Protein AF-0000000072582941 (afdb_homodimer)

Structure (mmCIF, N/CA/C/O backbone):
data_AF-0000000072582941-model_v1
#
loop_
_entity.id
_entity.type
_entity.pdbx_description
1 polymer 'Activator of Hsp90 ATPase homologue 1/2-like C-terminal domain-containing protein'
#
loop_
_atom_site.group_PDB
_atom_site.id
_atom_site.type_symbol
_atom_site.label_atom_id
_atom_site.label_alt_id
_atom_site.label_comp_id
_atom_site.label_asym_id
_atom_site.label_entity_id
_atom_site.label_seq_id
_atom_site.pdbx_PDB_ins_code
_atom_site.Cartn_x
_atom_site.Cartn_y
_atom_site.Cartn_z
_atom_site.occupancy
_atom_site.B_iso_or_equiv
_atom_site.auth_seq_id
_atom_site.auth_comp_id
_atom_site.auth_asym_id
_atom_site.auth_atom_id
_atom_site.pdbx_PDB_model_num
ATOM 1 N N . MET A 1 1 ? 21.047 6.285 -4.871 1 92.56 1 MET A N 1
ATOM 2 C CA . MET A 1 1 ? 19.641 6.141 -5.277 1 92.56 1 MET A CA 1
ATOM 3 C C . MET A 1 1 ? 18.766 7.184 -4.594 1 92.56 1 MET A C 1
ATOM 5 O O . MET A 1 1 ? 19.047 7.594 -3.465 1 92.56 1 MET A O 1
ATOM 9 N N . ASN A 1 2 ? 17.828 7.691 -5.297 1 95.88 2 ASN A N 1
ATOM 10 C CA . ASN A 1 2 ? 16.859 8.656 -4.766 1 95.88 2 ASN A CA 1
ATOM 11 C C . ASN A 1 2 ? 15.648 7.973 -4.16 1 95.88 2 ASN A C 1
ATOM 13 O O . ASN A 1 2 ? 14.82 7.418 -4.883 1 95.88 2 ASN A O 1
ATOM 17 N N . LEU A 1 3 ? 15.594 7.98 -2.809 1 97.75 3 LEU A N 1
ATOM 18 C CA . LEU A 1 3 ? 14.461 7.375 -2.127 1 97.75 3 LEU A CA 1
ATOM 19 C C . LEU A 1 3 ? 13.234 8.281 -2.211 1 97.75 3 LEU A C 1
ATOM 21 O O . LEU A 1 3 ? 13.047 9.156 -1.365 1 97.75 3 LEU A O 1
ATOM 25 N N . LYS A 1 4 ? 12.492 8.086 -3.197 1 97.94 4 LYS A N 1
ATOM 26 C CA . LYS A 1 4 ? 11.273 8.82 -3.52 1 97.94 4 LYS A CA 1
ATOM 27 C C . LYS A 1 4 ? 10.25 7.91 -4.188 1 97.94 4 LYS A C 1
ATOM 29 O O . LYS A 1 4 ? 10.586 7.133 -5.082 1 97.94 4 LYS A O 1
ATOM 34 N N . PHE A 1 5 ? 9.039 7.957 -3.758 1 97.81 5 PHE A N 1
ATOM 35 C CA . PHE A 1 5 ? 8 7.133 -4.371 1 97.81 5 PHE A CA 1
ATOM 36 C C . PHE A 1 5 ? 6.723 7.934 -4.574 1 97.81 5 PHE A C 1
ATOM 38 O O . PHE A 1 5 ? 6.535 8.984 -3.955 1 97.81 5 PHE A O 1
ATOM 45 N N . THR A 1 6 ? 5.867 7.473 -5.449 1 97.88 6 THR A N 1
ATOM 46 C CA . THR A 1 6 ? 4.527 8.008 -5.676 1 97.88 6 THR A CA 1
ATOM 47 C C . THR A 1 6 ? 3.486 6.895 -5.629 1 97.88 6 THR A C 1
ATOM 49 O O . THR A 1 6 ? 3.684 5.824 -6.215 1 97.88 6 THR A O 1
ATOM 52 N N . VAL A 1 7 ? 2.447 7.102 -4.895 1 97.81 7 VAL A N 1
ATOM 53 C CA . VAL A 1 7 ? 1.257 6.258 -4.879 1 97.81 7 VAL A CA 1
ATOM 54 C C . VAL A 1 7 ? 0.121 6.953 -5.625 1 97.81 7 VAL A C 1
ATOM 56 O O . VAL A 1 7 ? -0.081 8.164 -5.473 1 97.81 7 VAL A O 1
ATOM 59 N N . GLN A 1 8 ? -0.605 6.191 -6.438 1 97.19 8 GLN A N 1
ATOM 60 C CA . GLN A 1 8 ? -1.737 6.754 -7.164 1 97.19 8 GLN A CA 1
ATOM 61 C C . GLN A 1 8 ? -3 5.9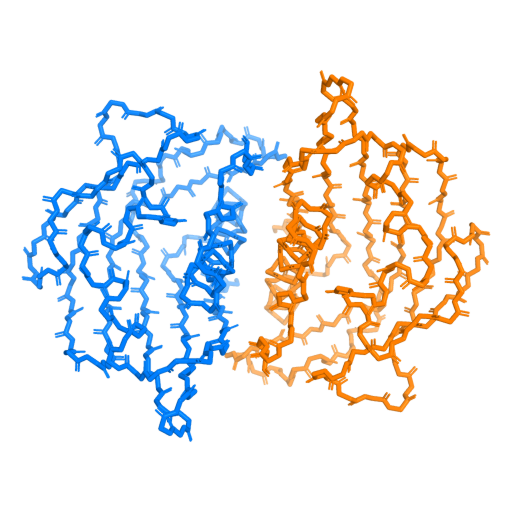26 -6.945 1 97.19 8 GLN A C 1
ATOM 63 O O . GLN A 1 8 ? -2.941 4.695 -6.906 1 97.19 8 GLN A O 1
ATOM 68 N N . THR A 1 9 ? -4.098 6.578 -6.848 1 97.81 9 THR A N 1
ATOM 69 C CA . THR A 1 9 ? -5.383 5.922 -6.648 1 97.81 9 THR A CA 1
ATOM 70 C C . THR A 1 9 ? -6.504 6.707 -7.324 1 97.81 9 THR A C 1
ATOM 72 O O . THR A 1 9 ? -6.559 7.934 -7.219 1 97.81 9 THR A O 1
ATOM 75 N N . LYS A 1 10 ? -7.371 6.051 -8.031 1 98.12 10 LYS A N 1
ATOM 76 C CA . LYS A 1 10 ? -8.609 6.645 -8.523 1 98.12 10 LYS A CA 1
ATOM 77 C C . LYS A 1 10 ? -9.758 6.414 -7.555 1 98.12 10 LYS A C 1
ATOM 79 O O . LYS A 1 10 ? -9.977 5.289 -7.098 1 98.12 10 LYS A O 1
ATOM 84 N N . ILE A 1 11 ? -10.43 7.398 -7.262 1 98.62 11 ILE A N 1
ATOM 85 C CA . ILE A 1 11 ? -11.594 7.367 -6.379 1 98.62 11 ILE A CA 1
ATOM 86 C C . ILE A 1 11 ? -12.836 7.809 -7.148 1 98.62 11 ILE A C 1
ATOM 88 O O . ILE A 1 11 ? -12.844 8.875 -7.773 1 98.62 11 ILE A O 1
ATOM 92 N N . GLN A 1 12 ? -13.922 7.016 -7.098 1 98.31 12 GLN A N 1
ATOM 93 C CA . GLN A 1 12 ? -15.148 7.273 -7.844 1 98.31 12 GLN A CA 1
ATOM 94 C C . GLN A 1 12 ? -16.047 8.266 -7.102 1 98.31 12 GLN A C 1
ATOM 96 O O . GLN A 1 12 ? -17.203 7.961 -6.809 1 98.31 12 GLN A O 1
ATOM 101 N N . LYS A 1 13 ? -15.539 9.445 -6.824 1 98.69 13 LYS A N 1
ATOM 102 C CA . LYS A 1 13 ? -16.188 10.617 -6.246 1 98.69 13 LYS A CA 1
ATOM 103 C C . LYS A 1 13 ? -15.633 11.906 -6.848 1 98.69 13 LYS A C 1
ATOM 105 O O . LYS A 1 13 ? -14.555 11.898 -7.441 1 98.69 13 LYS A O 1
ATOM 110 N N . SER A 1 14 ? -16.328 12.945 -6.723 1 98.69 14 SER A N 1
ATOM 111 C CA . SER A 1 14 ? -15.922 14.234 -7.266 1 98.69 14 SER A CA 1
ATOM 112 C C . SER A 1 14 ? -14.672 14.758 -6.559 1 98.69 14 SER A C 1
ATOM 114 O O . SER A 1 14 ? -14.383 14.359 -5.43 1 98.69 14 SER A O 1
ATOM 116 N N . LEU A 1 15 ? -13.969 15.602 -7.211 1 98.62 15 LEU A N 1
ATOM 117 C CA . LEU A 1 15 ? -12.727 16.188 -6.711 1 98.62 15 LEU A CA 1
ATOM 118 C C . LEU A 1 15 ? -12.945 16.828 -5.344 1 98.62 15 LEU A C 1
ATOM 120 O O . LEU A 1 15 ? -12.164 16.609 -4.414 1 98.62 15 LEU A O 1
ATOM 124 N N . GLU A 1 16 ? -14.023 17.609 -5.203 1 98.5 16 GLU A N 1
ATOM 125 C CA . GLU A 1 16 ? -14.297 18.328 -3.969 1 98.5 16 GLU A CA 1
ATOM 126 C C . GLU A 1 16 ? -14.5 17.375 -2.799 1 98.5 16 GLU A C 1
ATOM 128 O O . GLU A 1 16 ? -13.984 17.594 -1.705 1 98.5 16 GLU A O 1
ATOM 133 N N . VAL A 1 17 ? -15.242 16.297 -3.057 1 98.75 17 VAL A N 1
ATOM 134 C CA . VAL A 1 17 ? -15.539 15.312 -2.023 1 98.75 17 VAL A CA 1
ATOM 135 C C . VAL A 1 17 ? -14.25 14.633 -1.573 1 98.75 17 VAL A C 1
ATOM 137 O O . VAL A 1 17 ? -13.992 14.492 -0.374 1 98.75 17 VAL A O 1
ATOM 140 N N . VAL A 1 18 ? -13.406 14.234 -2.533 1 98.88 18 VAL A N 1
ATOM 141 C CA . VAL A 1 18 ? -12.164 13.531 -2.238 1 98.88 18 VAL A CA 1
ATOM 142 C C . VAL A 1 18 ? -11.211 14.453 -1.481 1 98.88 18 VAL A C 1
ATOM 144 O O . VAL A 1 18 ? -10.625 14.062 -0.469 1 98.88 18 VAL A O 1
ATOM 147 N N . PHE A 1 19 ? -11.102 15.703 -1.924 1 98.75 19 PHE A N 1
ATOM 148 C CA . PHE A 1 19 ? -10.219 16.672 -1.277 1 98.75 19 PHE A CA 1
ATOM 149 C C . PHE A 1 19 ? -10.656 16.906 0.163 1 98.75 19 PHE A C 1
ATOM 151 O O . PHE A 1 19 ? -9.828 16.906 1.076 1 98.75 19 PHE A O 1
ATOM 158 N N . GLN A 1 20 ? -11.922 17.094 0.34 1 98.19 20 GLN A N 1
ATOM 159 C CA . GLN A 1 20 ? -12.453 17.391 1.666 1 98.19 20 GLN A CA 1
ATOM 160 C C . GLN A 1 20 ? -12.211 16.234 2.627 1 98.19 20 GLN A C 1
ATOM 162 O O . GLN A 1 20 ? -11.977 16.438 3.818 1 98.19 20 GLN A O 1
ATOM 167 N N . ALA A 1 21 ? -12.242 15.039 2.127 1 98.5 21 ALA A N 1
ATOM 168 C CA . ALA A 1 21 ? -12.047 13.859 2.961 1 98.5 21 ALA A CA 1
ATOM 169 C C . ALA A 1 21 ? -10.633 13.805 3.518 1 98.5 21 ALA A C 1
ATOM 171 O O . ALA A 1 21 ? -10.391 13.203 4.562 1 98.5 21 ALA A O 1
ATOM 172 N N . VAL A 1 22 ? -9.68 14.438 2.801 1 98.25 22 VAL A N 1
ATOM 173 C CA . VAL A 1 22 ? -8.297 14.492 3.271 1 98.25 22 VAL A CA 1
ATOM 174 C C . VAL A 1 22 ? -8.078 15.75 4.105 1 98.25 22 VAL A C 1
ATOM 176 O O . VAL A 1 22 ? -7.418 15.703 5.145 1 98.25 22 VAL A O 1
ATOM 179 N N . TYR A 1 23 ? -8.719 16.812 3.736 1 97.56 23 TYR A N 1
ATOM 180 C CA . TYR A 1 23 ? -8.5 18.156 4.293 1 97.56 23 TYR A CA 1
ATOM 181 C C . TYR A 1 23 ? -9.148 18.281 5.664 1 97.56 23 TYR A C 1
ATOM 183 O O . TYR A 1 23 ? -8.578 18.875 6.578 1 97.56 23 TYR A O 1
ATOM 191 N N . ASP A 1 24 ? -10.352 17.7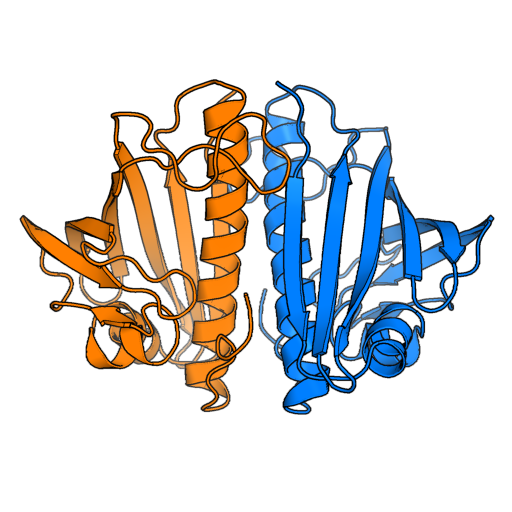81 5.84 1 96.69 24 ASP A N 1
ATOM 192 C CA . ASP A 1 24 ? -11.156 17.906 7.051 1 96.69 24 ASP A CA 1
ATOM 193 C C . ASP A 1 24 ? -10.75 16.875 8.094 1 96.69 24 ASP A C 1
ATOM 195 O O . ASP A 1 24 ? -10.844 15.672 7.859 1 96.69 24 ASP A O 1
ATOM 199 N N . PRO A 1 25 ? -10.375 17.359 9.258 1 96.69 25 PRO A N 1
ATOM 200 C CA . PRO A 1 25 ? -9.891 16.422 10.281 1 96.69 25 PRO A CA 1
ATOM 201 C C . PRO A 1 25 ? -10.961 15.438 10.734 1 96.69 25 PRO A C 1
ATOM 203 O O . PRO A 1 25 ? -10.641 14.297 11.094 1 96.69 25 PRO A O 1
ATOM 206 N N . LYS A 1 26 ? -12.18 15.828 10.734 1 96.38 26 LYS A N 1
ATOM 207 C CA . LYS A 1 26 ? -13.258 14.914 11.109 1 96.38 26 LYS A CA 1
ATOM 208 C C . LYS A 1 26 ? -13.367 13.758 10.125 1 96.38 26 LYS A C 1
ATOM 210 O O . LYS A 1 26 ? -13.5 12.602 10.523 1 96.38 26 LYS A O 1
ATOM 215 N N . GLN A 1 27 ? -13.281 14.062 8.844 1 97.06 27 GLN A N 1
ATOM 216 C CA . GLN A 1 27 ? -13.352 13.008 7.832 1 97.06 27 GLN A CA 1
ATOM 217 C C . GLN A 1 27 ? -12.07 12.18 7.816 1 97.06 27 GLN A C 1
ATOM 219 O O . GLN A 1 27 ? -12.125 10.945 7.754 1 97.06 27 GLN A O 1
ATOM 224 N N . LEU A 1 28 ? -10.906 12.891 7.91 1 97.5 28 LEU A N 1
ATOM 225 C CA . LEU A 1 28 ? -9.617 12.211 7.902 1 97.5 28 LEU A CA 1
ATOM 226 C C . LEU A 1 28 ? -9.555 11.164 9.016 1 97.5 28 LEU A C 1
ATOM 228 O O . LEU A 1 28 ? -9.055 10.055 8.797 1 97.5 28 LEU A O 1
ATOM 232 N N . SER A 1 29 ? -10.156 11.43 10.172 1 96.5 29 SER A N 1
ATOM 233 C CA . SER A 1 29 ? -10.125 10.555 11.336 1 96.5 29 SER A CA 1
ATOM 234 C C . SER A 1 29 ? -11.062 9.359 11.156 1 96.5 29 SER A C 1
ATOM 236 O O . SER A 1 29 ? -10.984 8.383 11.906 1 96.5 29 SER A O 1
ATOM 238 N N . GLY A 1 30 ? -11.898 9.422 10.164 1 96.06 30 GLY A N 1
ATOM 239 C CA . GLY A 1 30 ? -12.852 8.352 9.906 1 96.06 30 GLY A CA 1
ATOM 240 C C . GLY A 1 30 ? -12.227 7.152 9.219 1 96.06 30 GLY A C 1
ATOM 241 O O . GLY A 1 30 ? -12.805 6.062 9.234 1 96.06 30 GLY A O 1
ATOM 242 N N . TYR A 1 31 ? -10.977 7.363 8.688 1 97.62 31 TYR A N 1
ATOM 243 C CA . TYR A 1 31 ? -10.445 6.246 7.918 1 97.62 31 TYR A CA 1
ATOM 244 C C . TYR A 1 31 ? -8.93 6.172 8.039 1 97.62 31 TYR A C 1
ATOM 246 O O . TYR A 1 31 ? -8.312 5.168 7.664 1 97.62 31 TYR A O 1
ATOM 254 N N . PHE A 1 32 ? -8.195 7.258 8.484 1 97 32 PHE A N 1
ATOM 255 C CA . PHE A 1 32 ? -6.734 7.27 8.484 1 97 32 PHE A CA 1
ATOM 256 C C . PHE A 1 32 ? -6.195 7.562 9.875 1 97 32 PHE A C 1
ATOM 258 O O . PHE A 1 32 ? -5.797 6.648 10.602 1 97 32 PHE A O 1
ATOM 265 N N . THR A 1 33 ? -6.375 8.797 10.32 1 94.94 33 THR A N 1
ATOM 266 C CA . THR A 1 33 ? -5.953 9.172 11.656 1 94.94 33 THR A CA 1
ATOM 267 C C . THR A 1 33 ? -7.016 8.805 12.688 1 94.94 33 THR A C 1
ATOM 269 O O . THR A 1 33 ? -7.566 9.68 13.359 1 94.94 33 THR A O 1
ATOM 272 N N . THR A 1 34 ? -7.172 7.566 12.953 1 91.12 34 THR A N 1
ATOM 273 C CA . THR A 1 34 ? -8.32 7.027 13.672 1 91.12 34 THR A CA 1
ATOM 274 C C . THR A 1 34 ? -8.25 7.379 15.148 1 91.12 34 THR A C 1
ATOM 276 O O . THR A 1 34 ? -9.242 7.262 15.875 1 91.12 34 THR A O 1
ATOM 279 N N . GLY A 1 35 ? -7.117 7.777 15.664 1 90.5 35 GLY A N 1
ATOM 280 C CA . GLY A 1 35 ? -6.992 8.32 17.016 1 90.5 35 GLY A CA 1
ATOM 281 C C . GLY A 1 35 ? -7.324 9.797 17.094 1 90.5 35 GLY A C 1
ATOM 282 O O . GLY A 1 35 ? -7.363 10.375 18.172 1 90.5 35 GLY A O 1
ATOM 283 N N . GLY A 1 36 ? -7.453 10.367 15.93 1 92.19 36 GLY A N 1
ATOM 284 C CA . GLY A 1 36 ? -7.805 11.773 15.867 1 92.19 36 GLY A CA 1
ATOM 285 C C . GLY A 1 36 ? -6.793 12.609 15.102 1 92.19 36 GLY A C 1
ATOM 286 O O . GLY A 1 36 ? -5.656 12.188 14.898 1 92.19 36 GLY A O 1
ATOM 287 N N . ALA A 1 37 ? -7.246 13.797 14.594 1 93.69 37 ALA A N 1
ATOM 288 C CA . ALA A 1 37 ? -6.438 14.859 14 1 93.69 37 ALA A CA 1
ATOM 289 C C . ALA A 1 37 ? -6.758 16.203 14.625 1 93.69 37 ALA A C 1
ATOM 291 O O . ALA A 1 37 ? -7.926 16.547 14.812 1 93.69 37 ALA A O 1
ATOM 292 N N . SER A 1 38 ? -5.797 16.984 14.969 1 93.06 38 SER A N 1
ATOM 293 C CA . SER A 1 38 ? -5.973 18.109 15.867 1 93.06 38 SER A CA 1
ATOM 294 C C . SER A 1 38 ? -6.629 19.281 15.156 1 93.06 38 SER A C 1
ATOM 296 O O . SER A 1 38 ? -7.145 20.203 15.797 1 93.06 38 SER A O 1
ATOM 298 N N . GLY A 1 39 ? -6.5 19.359 13.836 1 91.06 39 GLY A N 1
ATOM 299 C CA . GLY A 1 39 ? -7.086 20.469 13.102 1 91.06 39 GLY A CA 1
ATOM 300 C C . GLY A 1 39 ? -7.047 20.281 11.602 1 91.06 39 GLY A C 1
ATOM 301 O O . GLY A 1 39 ? -6.48 19.312 11.102 1 91.06 39 GLY A O 1
ATOM 302 N N . PRO A 1 40 ? -7.75 21.219 10.914 1 92.31 40 PRO A N 1
ATOM 303 C CA . PRO A 1 40 ? -7.652 21.172 9.453 1 92.31 40 PRO A CA 1
ATOM 304 C C . PRO A 1 40 ? -6.246 21.469 8.945 1 92.31 40 PRO A C 1
ATOM 306 O O . PRO A 1 40 ? -5.418 22 9.688 1 92.31 40 PRO A O 1
ATOM 309 N N . LEU A 1 41 ? -5.98 21.047 7.684 1 95.69 41 LEU A N 1
ATOM 310 C CA . LEU A 1 41 ? -4.672 21.281 7.09 1 95.69 41 LEU A CA 1
ATOM 311 C C . LEU A 1 41 ? -4.566 22.719 6.559 1 95.69 41 LEU A C 1
ATOM 313 O O . LEU A 1 41 ? -4.766 22.953 5.367 1 95.69 41 LEU A O 1
ATOM 317 N N . LYS A 1 42 ? -4.219 23.656 7.41 1 95.31 42 LYS A N 1
ATOM 318 C CA . LYS A 1 42 ? -4 25.047 7.031 1 95.31 42 LYS A CA 1
ATOM 319 C C . LYS A 1 42 ? -2.514 25.344 6.84 1 95.31 42 LYS A C 1
ATOM 321 O O . LYS A 1 42 ? -1.69 24.984 7.684 1 95.31 42 LYS A O 1
ATOM 326 N N . PRO A 1 43 ? -2.209 26.016 5.738 1 97.19 43 PRO A N 1
ATOM 327 C CA . PRO A 1 43 ? -0.793 26.297 5.5 1 97.19 43 PRO A CA 1
ATOM 328 C C . PRO A 1 43 ? -0.136 27.031 6.668 1 97.19 43 PRO A C 1
ATOM 330 O O . PRO A 1 43 ? -0.747 27.922 7.266 1 97.19 43 PRO A O 1
ATOM 333 N N . GLY A 1 44 ? 1.055 26.594 7.035 1 97.12 44 GLY A N 1
ATOM 334 C CA . GLY A 1 44 ? 1.837 27.266 8.062 1 97.12 44 GLY A CA 1
ATOM 335 C C . GLY A 1 44 ? 1.551 26.75 9.461 1 97.12 44 GLY A C 1
ATOM 336 O O . GLY A 1 44 ? 2.16 27.188 10.43 1 97.12 44 GLY A O 1
ATOM 337 N N . THR A 1 45 ? 0.681 25.797 9.555 1 96.94 45 THR A N 1
ATOM 338 C CA . THR A 1 45 ? 0.336 25.281 10.875 1 96.94 45 THR A CA 1
ATOM 339 C C . THR A 1 45 ? 0.933 23.891 11.07 1 96.94 45 THR A C 1
ATOM 341 O O . THR A 1 45 ? 1.42 23.266 10.117 1 96.94 45 THR A O 1
ATOM 344 N N . GLU A 1 46 ? 1.003 23.531 12.297 1 97 46 GLU A N 1
ATOM 345 C CA . GLU A 1 46 ? 1.326 22.172 12.711 1 97 46 GLU A CA 1
ATOM 346 C C . GLU A 1 46 ? 0.094 21.453 13.25 1 97 46 GLU A C 1
ATOM 348 O O . GLU A 1 46 ? -0.632 21.984 14.086 1 97 46 GLU A O 1
ATOM 353 N N . VAL A 1 47 ? -0.177 20.297 12.711 1 97 47 VAL A N 1
ATOM 354 C CA . VAL A 1 47 ? -1.267 19.469 13.234 1 97 47 VAL A CA 1
ATOM 355 C C . VAL A 1 47 ? -0.708 18.172 13.812 1 97 47 VAL A C 1
ATOM 357 O O . VAL A 1 47 ? 0.424 17.797 13.508 1 97 47 VAL A O 1
ATOM 360 N N . ILE A 1 48 ? -1.456 17.531 14.68 1 96.56 48 ILE A N 1
ATOM 361 C CA . ILE A 1 48 ? -1.075 16.25 15.273 1 96.56 48 ILE A CA 1
ATOM 362 C C . ILE A 1 48 ? -2.004 15.156 14.773 1 96.56 48 ILE A C 1
ATOM 364 O O . ILE A 1 48 ? -3.229 15.273 14.867 1 96.56 48 ILE A O 1
ATOM 368 N N . TRP A 1 49 ? -1.423 14.172 14.203 1 96 49 TRP A N 1
ATOM 369 C CA . TRP A 1 49 ? -2.158 12.977 13.805 1 96 49 TRP A CA 1
ATOM 370 C C . TRP A 1 49 ? -1.934 11.844 14.797 1 96 49 TRP A C 1
ATOM 372 O O . TRP A 1 49 ? -0.8 11.586 15.211 1 96 49 TRP A O 1
ATOM 382 N N . LYS A 1 50 ? -3.006 11.227 15.195 1 94.44 50 LYS A N 1
ATOM 383 C CA . LYS A 1 50 ? -2.945 10.055 16.062 1 94.44 50 LYS A CA 1
ATOM 384 C C . LYS A 1 50 ? -3.572 8.836 15.406 1 94.44 50 LYS A C 1
ATOM 386 O O . LYS A 1 50 ? -4.535 8.961 14.648 1 94.44 50 LYS A O 1
ATOM 391 N N . PHE A 1 51 ? -2.973 7.699 15.648 1 91.75 51 PHE A N 1
ATOM 392 C CA . PHE A 1 51 ? -3.43 6.434 15.086 1 91.75 51 PHE A CA 1
ATOM 393 C C . PHE A 1 51 ? -3.799 5.449 16.188 1 91.75 51 PHE A C 1
ATOM 395 O O . PHE A 1 51 ? -2.979 5.152 17.062 1 91.75 51 PHE A O 1
ATOM 402 N N . GLU A 1 52 ? -4.961 4.895 16.203 1 89.31 52 GLU A N 1
ATOM 403 C CA . GLU A 1 52 ? -5.434 3.969 17.219 1 89.31 52 GLU A CA 1
ATOM 404 C C . GLU A 1 52 ? -4.598 2.693 17.25 1 89.31 52 GLU A C 1
ATOM 406 O O . GLU A 1 52 ? -4.383 2.104 18.312 1 89.31 52 GLU A O 1
ATOM 411 N N . ASP A 1 53 ? -4.129 2.273 16.094 1 87.06 53 ASP A N 1
ATOM 412 C CA . ASP A 1 53 ? -3.396 1.017 15.953 1 87.06 53 ASP A CA 1
ATOM 413 C C . ASP A 1 53 ? -1.926 1.194 16.328 1 87.06 53 ASP A C 1
ATOM 415 O O . ASP A 1 53 ? -1.2 0.213 16.5 1 87.06 53 ASP A O 1
ATOM 419 N N . PHE A 1 54 ? -1.451 2.385 16.406 1 83.69 54 PHE A N 1
ATOM 420 C CA . PHE A 1 54 ? -0.119 2.734 16.891 1 83.69 54 PHE A CA 1
ATOM 421 C C . PHE A 1 54 ? -0.195 3.822 17.953 1 83.69 54 PHE A C 1
ATOM 423 O O . PHE A 1 54 ? 0.223 4.957 17.719 1 83.69 54 PHE A O 1
ATOM 430 N N . PRO A 1 55 ? -0.63 3.387 19.141 1 81.25 55 PRO A N 1
ATOM 431 C CA . PRO A 1 55 ? -0.9 4.395 20.156 1 81.25 55 PRO A CA 1
ATOM 432 C C . PRO A 1 55 ? 0.365 5.105 20.641 1 81.25 55 PRO A C 1
ATOM 434 O O . PRO A 1 55 ? 1.404 4.469 20.812 1 81.25 55 PRO A O 1
ATOM 437 N N . SER A 1 56 ? 0.333 6.359 20.547 1 82.88 56 SER A N 1
ATOM 438 C CA . SER A 1 56 ? 1.37 7.258 21.031 1 82.88 56 SER A CA 1
ATOM 439 C C . SER A 1 56 ? 0.763 8.477 21.719 1 82.88 56 SER A C 1
ATOM 441 O O . SER A 1 56 ? -0.207 9.055 21.234 1 82.88 56 SER A O 1
ATOM 443 N N . GLU A 1 57 ? 1.275 8.797 22.812 1 84.12 57 GLU A N 1
ATOM 444 C CA . GLU A 1 57 ? 0.769 9.953 23.547 1 84.12 57 GLU A CA 1
ATOM 445 C C . GLU A 1 57 ? 0.977 11.242 22.75 1 84.12 57 GLU A C 1
ATOM 447 O O . GLU A 1 57 ? 0.074 12.078 22.672 1 84.12 57 GLU A O 1
ATOM 452 N N . GLU A 1 58 ? 2.051 11.352 22.109 1 87.94 58 GLU A N 1
ATOM 453 C CA . GLU A 1 58 ? 2.416 12.602 21.438 1 87.94 58 GLU A CA 1
ATOM 454 C C . GLU A 1 58 ? 1.851 12.656 20.031 1 87.94 58 GLU A C 1
ATOM 456 O O . GLU A 1 58 ? 1.649 13.734 19.469 1 87.94 58 GLU A O 1
ATOM 461 N N . GLY A 1 59 ? 1.551 11.492 19.453 1 91.31 59 GLY A N 1
ATOM 462 C CA . GLY A 1 59 ? 1.134 11.453 18.047 1 91.31 59 GLY A CA 1
ATOM 463 C C . GLY A 1 59 ? 2.242 11.82 17.094 1 91.31 59 GLY A C 1
ATOM 464 O O . GLY A 1 59 ? 3.418 11.836 17.453 1 91.31 59 GLY A O 1
ATOM 465 N N . VAL A 1 60 ? 1.914 12.008 15.852 1 92.94 60 VAL A N 1
ATOM 466 C CA . VAL A 1 60 ? 2.834 12.422 14.797 1 92.94 60 VAL A CA 1
ATOM 467 C C . VAL A 1 60 ? 2.615 13.891 14.469 1 92.94 60 VAL A C 1
ATOM 469 O O . VAL A 1 60 ? 1.501 14.305 14.133 1 92.94 60 VAL A O 1
ATOM 472 N N . ARG A 1 61 ? 3.654 14.68 14.578 1 95.5 61 ARG A N 1
ATOM 473 C CA . ARG A 1 61 ? 3.584 16.094 14.219 1 95.5 61 ARG A CA 1
ATOM 474 C C . ARG A 1 61 ? 3.707 16.281 12.711 1 95.5 61 ARG A C 1
ATOM 476 O O . ARG A 1 61 ? 4.668 15.805 12.102 1 95.5 61 ARG A O 1
ATOM 483 N N . VAL A 1 62 ? 2.744 16.953 12.148 1 97.5 62 VAL A N 1
ATOM 484 C CA . VAL A 1 62 ? 2.672 17.172 10.703 1 97.5 62 VAL A CA 1
ATOM 485 C C . VAL A 1 62 ? 2.656 18.672 10.406 1 97.5 62 VAL A C 1
ATOM 487 O O . VAL A 1 62 ? 1.771 19.391 10.867 1 97.5 62 VAL A O 1
ATOM 490 N N . PHE A 1 63 ? 3.602 19.141 9.641 1 98.25 63 PHE A N 1
ATOM 491 C CA . PHE A 1 63 ? 3.678 20.547 9.242 1 98.25 63 PHE A CA 1
ATOM 492 C C . PHE A 1 63 ? 3.018 20.766 7.891 1 98.25 63 PHE A C 1
ATOM 494 O O . PHE A 1 63 ? 3.434 20.172 6.887 1 98.25 63 PHE A O 1
ATOM 501 N N . VAL A 1 64 ? 1.996 21.609 7.875 1 98.5 64 VAL A N 1
ATOM 502 C CA . VAL A 1 64 ? 1.272 21.906 6.645 1 98.5 64 VAL A CA 1
ATOM 503 C C . VAL A 1 64 ? 1.974 23.031 5.891 1 98.5 64 VAL A C 1
ATOM 505 O O . VAL A 1 64 ? 1.958 24.172 6.328 1 98.5 64 VAL A O 1
ATOM 508 N N . LYS A 1 65 ? 2.51 22.75 4.777 1 98.69 65 LYS A N 1
ATOM 509 C CA . LYS A 1 65 ? 3.346 23.703 4.066 1 98.69 65 LYS A CA 1
ATOM 510 C C . LYS A 1 65 ? 2.539 24.469 3.014 1 98.69 65 LYS A C 1
ATOM 512 O O . LYS A 1 65 ? 2.65 25.688 2.895 1 98.69 65 LYS A O 1
ATOM 517 N N . GLU A 1 66 ? 1.79 23.75 2.236 1 98.62 66 GLU A N 1
ATOM 518 C CA . GLU A 1 66 ? 0.997 24.328 1.155 1 98.62 66 GLU A CA 1
ATOM 519 C C . GLU A 1 66 ? -0.367 23.641 1.049 1 98.62 66 GLU A C 1
ATOM 521 O O . GLU A 1 66 ? -0.474 22.422 1.202 1 98.62 66 GLU A O 1
ATOM 526 N N . VAL A 1 67 ? -1.353 24.453 0.816 1 98.5 67 VAL A N 1
ATOM 527 C CA . VAL A 1 67 ? -2.674 23.938 0.465 1 98.5 67 VAL A CA 1
ATOM 528 C C . VAL A 1 67 ? -3.285 24.797 -0.638 1 98.5 67 VAL A C 1
ATOM 530 O O . VAL A 1 67 ? -3.383 26.016 -0.499 1 98.5 67 VAL A O 1
ATOM 533 N N . GLU A 1 68 ? -3.482 24.25 -1.694 1 98.5 68 GLU A N 1
ATOM 534 C CA . GLU A 1 68 ? -4.34 24.797 -2.738 1 98.5 68 GLU A CA 1
ATOM 535 C C . GLU A 1 68 ? -5.66 24.031 -2.828 1 98.5 68 GLU A C 1
ATOM 537 O O . GLU A 1 68 ? -5.68 22.859 -3.234 1 98.5 68 GLU A O 1
ATOM 542 N N . MET A 1 69 ? -6.758 24.703 -2.436 1 97.62 69 MET A N 1
ATOM 543 C CA . MET A 1 69 ? -8.055 24.031 -2.334 1 97.62 69 MET A CA 1
ATOM 544 C C . MET A 1 69 ? -8.383 23.281 -3.619 1 97.62 69 MET A C 1
ATOM 546 O O . MET A 1 69 ? -8.234 23.828 -4.715 1 97.62 69 MET A O 1
ATOM 550 N N . ASN A 1 70 ? -8.711 21.969 -3.467 1 98.06 70 ASN A N 1
ATOM 551 C CA . ASN A 1 70 ? -9.141 21.062 -4.531 1 98.06 70 ASN A CA 1
ATOM 552 C C . ASN A 1 70 ? -8.016 20.797 -5.531 1 98.06 70 ASN A C 1
ATOM 554 O O . ASN A 1 70 ? -8.273 20.594 -6.719 1 98.06 70 ASN A O 1
ATOM 558 N N . SER A 1 71 ? -6.801 20.875 -5.023 1 98.38 71 SER A N 1
ATOM 559 C CA . SER A 1 71 ? -5.723 20.703 -5.992 1 98.38 71 SER A CA 1
ATOM 560 C C . SER A 1 71 ? -4.496 20.062 -5.34 1 98.38 71 SER A C 1
ATOM 562 O O . SER A 1 71 ? -3.955 19.078 -5.852 1 98.38 71 SER A O 1
ATOM 564 N N . LYS A 1 72 ? -4.055 20.641 -4.207 1 98.75 72 LYS A N 1
ATOM 565 C CA . LYS A 1 72 ? -2.732 20.266 -3.725 1 98.75 72 LYS A CA 1
ATOM 566 C C . LYS A 1 72 ? -2.623 20.438 -2.213 1 98.75 72 LYS A C 1
ATOM 568 O O . LYS A 1 72 ? -3.105 21.438 -1.665 1 98.75 72 LYS A O 1
ATOM 573 N N . ILE A 1 73 ? -1.988 19.5 -1.497 1 98.62 73 ILE A N 1
ATOM 574 C CA . ILE A 1 73 ? -1.562 19.578 -0.104 1 98.62 73 ILE A CA 1
ATOM 575 C C . ILE A 1 73 ? -0.1 19.156 0.013 1 98.62 73 ILE A C 1
ATOM 577 O O . ILE A 1 73 ? 0.296 18.109 -0.525 1 98.62 73 ILE A O 1
ATOM 581 N N . VAL A 1 74 ? 0.742 19.922 0.622 1 98.88 74 VAL A N 1
ATOM 582 C CA . VAL A 1 74 ? 2.137 19.594 0.882 1 98.88 74 VAL A CA 1
ATOM 583 C C . VAL A 1 74 ? 2.391 19.562 2.387 1 98.88 74 VAL A C 1
ATOM 585 O O . VAL A 1 74 ? 2.066 20.516 3.094 1 98.88 74 VAL A O 1
ATOM 588 N N . LEU A 1 75 ? 2.93 18.5 2.875 1 98.69 75 LEU A N 1
ATOM 589 C CA . LEU A 1 75 ? 3.219 18.281 4.289 1 98.69 75 LEU A CA 1
ATOM 590 C C . LEU A 1 75 ? 4.695 17.969 4.5 1 98.69 75 LEU A C 1
ATOM 592 O O . LEU A 1 75 ? 5.355 17.438 3.598 1 98.69 75 LEU A O 1
ATOM 596 N N . GLU A 1 76 ? 5.152 18.266 5.656 1 98.56 76 GLU A N 1
ATOM 597 C CA . GLU A 1 76 ? 6.438 17.781 6.145 1 98.56 76 GLU A CA 1
ATOM 598 C C . GLU A 1 76 ? 6.301 17.156 7.531 1 98.56 76 GLU A C 1
ATOM 600 O O . GLU A 1 76 ? 5.523 17.641 8.359 1 98.56 76 GLU A O 1
ATOM 605 N N . TRP A 1 77 ? 7.004 16.125 7.73 1 97.38 77 TRP A N 1
ATOM 606 C CA . TRP A 1 77 ? 7.016 15.484 9.039 1 97.38 77 TRP A CA 1
ATOM 607 C C . TRP A 1 77 ? 8.328 14.742 9.266 1 97.38 77 TRP A C 1
ATOM 609 O O . TRP A 1 77 ? 9.172 14.664 8.367 1 97.38 77 TRP A O 1
ATOM 619 N N . ASP A 1 78 ? 8.562 14.289 10.477 1 95.75 78 ASP A N 1
ATOM 620 C CA . ASP A 1 78 ? 9.812 13.594 10.805 1 95.75 78 ASP A CA 1
ATOM 621 C C . ASP A 1 78 ? 9.953 12.312 9.992 1 95.75 78 ASP A C 1
ATOM 623 O O . ASP A 1 78 ? 8.992 11.562 9.836 1 95.75 78 ASP A O 1
ATOM 627 N N . ALA A 1 79 ? 11.086 12.148 9.477 1 95.81 79 ALA A N 1
ATOM 628 C CA . ALA A 1 79 ? 11.398 10.867 8.859 1 95.81 79 ALA A CA 1
ATOM 629 C C . ALA A 1 79 ? 11.445 9.75 9.906 1 95.81 79 ALA A C 1
ATOM 631 O O . ALA A 1 79 ? 12.18 9.852 10.891 1 95.81 79 ALA A O 1
ATOM 632 N N . HIS A 1 80 ? 10.625 8.805 9.734 1 92.31 80 HIS A N 1
ATOM 633 C CA . HIS A 1 80 ? 10.695 7.594 10.547 1 92.31 80 HIS A CA 1
ATOM 634 C C . HIS A 1 80 ? 11.422 6.473 9.812 1 92.31 80 HIS A C 1
ATOM 636 O O . HIS A 1 80 ? 11.055 6.133 8.68 1 92.31 80 HIS A O 1
ATOM 642 N N . GLU A 1 81 ? 12.344 5.961 10.484 1 92.88 81 GLU A N 1
ATOM 643 C CA . GLU A 1 81 ? 13.203 4.953 9.867 1 92.88 81 GLU A CA 1
ATOM 644 C C . GLU A 1 81 ? 12.953 3.574 10.469 1 92.88 81 GLU A C 1
ATOM 646 O O . GLU A 1 81 ? 12.336 3.457 11.523 1 92.88 81 GLU A O 1
ATOM 651 N N . GLY A 1 82 ? 13.352 2.568 9.742 1 89.56 82 GLY A N 1
ATOM 652 C CA . GLY A 1 82 ? 13.141 1.193 10.164 1 89.56 82 GLY A CA 1
ATOM 653 C C . GLY A 1 82 ? 11.883 0.577 9.578 1 89.56 82 GLY A C 1
ATOM 654 O O . GLY A 1 82 ? 11.125 1.249 8.875 1 89.56 82 GLY A O 1
ATOM 655 N N . GLY A 1 83 ? 11.711 -0.726 9.828 1 88.62 83 GLY A N 1
ATOM 656 C CA . GLY A 1 83 ? 10.609 -1.53 9.32 1 88.62 83 GLY A CA 1
ATOM 657 C C . GLY A 1 83 ? 10.477 -2.869 10.023 1 88.62 83 GLY A C 1
ATOM 658 O O . GLY A 1 83 ? 11.195 -3.143 10.992 1 88.62 83 GLY A O 1
ATOM 659 N N . TYR A 1 84 ? 9.547 -3.67 9.695 1 87.5 84 TYR A N 1
ATOM 660 C CA . TYR A 1 84 ? 9.227 -4.938 10.344 1 87.5 84 TYR A CA 1
ATOM 661 C C . TYR A 1 84 ? 10.453 -5.84 10.414 1 87.5 84 TYR A C 1
ATOM 663 O O . TYR A 1 84 ? 10.656 -6.547 11.406 1 87.5 84 TYR A O 1
ATOM 671 N N . GLU A 1 85 ? 11.336 -5.781 9.414 1 82.56 85 GLU A N 1
ATOM 672 C CA . GLU A 1 85 ? 12.5 -6.66 9.375 1 82.56 85 GLU A CA 1
ATOM 673 C C . GLU A 1 85 ? 13.797 -5.855 9.398 1 82.56 85 GLU A C 1
ATOM 675 O O . GLU A 1 85 ? 14.852 -6.355 9 1 82.56 85 GLU A O 1
ATOM 680 N N . SER A 1 86 ? 13.633 -4.711 9.875 1 84.5 86 SER A N 1
ATOM 681 C CA . SER A 1 86 ? 14.797 -3.826 9.898 1 84.5 86 SER A CA 1
ATOM 682 C C . SER A 1 86 ? 15.617 -4.035 11.164 1 84.5 86 SER A C 1
ATOM 684 O O . SER A 1 86 ? 15.102 -4.512 12.18 1 84.5 86 SER A O 1
ATOM 686 N N . GLN A 1 87 ? 16.875 -3.74 11.07 1 82.19 87 GLN A N 1
ATOM 687 C CA . GLN A 1 87 ? 17.734 -3.719 12.25 1 82.19 87 GLN A CA 1
ATOM 688 C C . GLN A 1 87 ? 17.344 -2.586 13.195 1 82.19 87 GLN A C 1
ATOM 690 O O . GLN A 1 87 ? 17.484 -2.707 14.414 1 82.19 87 GLN A O 1
ATOM 695 N N . ASN A 1 88 ? 16.812 -1.501 12.586 1 79.19 88 ASN A N 1
ATOM 696 C CA . ASN A 1 88 ? 16.312 -0.389 13.391 1 79.19 88 ASN A CA 1
ATOM 697 C C . ASN A 1 88 ? 14.938 -0.685 13.961 1 79.19 88 ASN A C 1
ATOM 699 O O . ASN A 1 88 ? 14.141 -1.391 13.336 1 79.19 88 ASN A O 1
ATOM 703 N N . GLU A 1 89 ? 14.766 -0.107 15.109 1 79.69 89 GLU A N 1
ATOM 704 C CA . GLU A 1 89 ? 13.422 -0.193 15.68 1 79.69 89 GLU A CA 1
ATOM 705 C C . GLU A 1 89 ? 12.398 0.51 14.789 1 79.69 89 GLU A C 1
ATOM 707 O O . GLU A 1 89 ? 12.734 1.46 14.078 1 79.69 89 GLU A O 1
ATOM 712 N N . LEU A 1 90 ? 11.211 0.005 14.906 1 78.12 90 LEU A N 1
ATOM 713 C CA . LEU A 1 90 ? 10.109 0.584 14.141 1 78.12 90 LEU A CA 1
ATOM 714 C C . LEU A 1 90 ? 9.867 2.033 14.555 1 78.12 90 LEU A C 1
ATOM 716 O O . LEU A 1 90 ? 9.914 2.363 15.734 1 78.12 90 LEU A O 1
ATOM 720 N N . LEU A 1 91 ? 9.742 2.936 13.609 1 73.88 91 LEU A N 1
ATOM 721 C CA . LEU A 1 91 ? 9.305 4.32 13.766 1 73.88 91 LEU A CA 1
ATOM 722 C C . LEU A 1 91 ? 10.352 5.137 14.516 1 73.88 91 LEU A C 1
ATOM 724 O O . LEU A 1 91 ? 10.008 6.039 15.281 1 73.88 91 LEU A O 1
ATOM 728 N N . THR A 1 92 ? 11.641 4.785 14.398 1 86.12 92 THR A N 1
ATOM 729 C CA . THR A 1 92 ? 12.719 5.621 14.914 1 86.12 92 THR A CA 1
ATOM 730 C C . THR A 1 92 ? 12.82 6.922 14.125 1 86.12 92 THR A C 1
ATOM 732 O O . THR A 1 92 ? 12.828 6.906 12.891 1 86.12 92 THR A O 1
ATOM 735 N N . THR A 1 93 ? 12.898 8 14.844 1 90.81 93 THR A N 1
ATOM 736 C CA . THR A 1 93 ? 13.039 9.281 14.156 1 90.81 93 THR A CA 1
ATOM 737 C C . THR A 1 93 ? 14.438 9.438 13.586 1 90.81 93 THR A C 1
ATOM 739 O O . THR A 1 93 ? 15.43 9.102 14.242 1 90.81 93 THR A O 1
ATOM 742 N N . GLY A 1 94 ? 14.625 9.852 12.422 1 92.31 94 GLY A N 1
ATOM 743 C CA . GLY A 1 94 ? 15.898 9.969 11.719 1 92.31 94 GLY A CA 1
ATOM 744 C C . GLY A 1 94 ? 16.578 11.297 11.945 1 92.31 94 GLY A C 1
ATOM 745 O O . GLY A 1 94 ? 17.75 11.477 11.578 1 92.31 94 GLY A O 1
ATOM 746 N N . GLY A 1 95 ? 15.852 12.289 12.523 1 94.5 95 GLY A N 1
ATOM 747 C CA . GLY A 1 95 ? 16.438 13.594 12.797 1 94.5 95 GLY A CA 1
ATOM 748 C C . GLY A 1 95 ? 16.359 14.539 11.609 1 94.5 95 GLY A C 1
ATOM 749 O O . GLY A 1 95 ? 17.172 15.469 11.5 1 94.5 95 GLY A O 1
ATOM 750 N N . TYR A 1 96 ? 15.656 14.266 10.648 1 97.5 96 TYR A N 1
ATOM 751 C CA . TYR A 1 96 ? 15.352 15.102 9.492 1 97.5 96 TYR A CA 1
ATOM 752 C C . TYR A 1 96 ? 13.898 14.938 9.07 1 97.5 96 TYR A C 1
ATOM 754 O O . TYR A 1 96 ? 13.141 14.195 9.695 1 97.5 96 TYR A O 1
ATOM 762 N N . LYS A 1 97 ? 13.461 15.688 8.125 1 97.88 97 LYS A N 1
ATOM 763 C CA . LYS A 1 97 ? 12.062 15.633 7.695 1 97.88 97 LYS A CA 1
ATOM 764 C C . LYS A 1 97 ? 11.953 15.094 6.273 1 97.88 97 LYS A C 1
ATOM 766 O O . LYS A 1 97 ? 12.883 15.219 5.48 1 97.88 97 LYS A O 1
ATOM 771 N N . THR A 1 98 ? 10.867 14.445 6 1 98.31 98 THR A N 1
ATOM 772 C CA . THR A 1 98 ? 10.461 14.133 4.633 1 98.31 98 THR A CA 1
ATOM 773 C C . THR A 1 98 ? 9.344 15.07 4.172 1 98.31 98 THR A C 1
ATOM 775 O O . THR A 1 98 ? 8.758 15.789 4.984 1 98.31 98 THR A O 1
ATOM 778 N N . ARG A 1 99 ? 9.219 15.117 2.881 1 98.75 99 ARG A N 1
ATOM 779 C CA . ARG A 1 99 ? 8.203 15.961 2.256 1 98.75 99 ARG A CA 1
ATOM 780 C C . ARG A 1 99 ? 7.18 15.117 1.497 1 98.75 99 ARG A C 1
ATOM 782 O O . ARG A 1 99 ? 7.551 14.258 0.692 1 98.75 99 ARG A O 1
ATOM 789 N N . THR A 1 100 ? 5.895 15.344 1.807 1 98.75 100 THR A N 1
ATOM 790 C CA . THR A 1 100 ? 4.801 14.664 1.126 1 98.75 100 THR A CA 1
ATOM 791 C C . THR A 1 100 ? 3.975 15.648 0.305 1 98.75 100 THR A C 1
ATOM 793 O O . THR A 1 100 ? 3.539 16.688 0.819 1 98.75 100 THR A O 1
ATOM 796 N N . GLU A 1 101 ? 3.846 15.359 -0.943 1 98.81 101 GLU A N 1
ATOM 797 C CA . GLU A 1 101 ? 2.982 16.125 -1.838 1 98.81 101 GLU A CA 1
ATOM 798 C C . GLU A 1 101 ? 1.784 15.297 -2.293 1 98.81 101 GLU A C 1
ATOM 800 O O . GLU A 1 101 ? 1.95 14.211 -2.854 1 98.81 101 GLU A O 1
ATOM 805 N N . MET A 1 102 ? 0.61 15.797 -2.053 1 98.81 102 MET A N 1
ATOM 806 C CA . MET A 1 102 ? -0.633 15.188 -2.52 1 98.81 102 MET A CA 1
ATOM 807 C C . MET A 1 102 ? -1.28 16.047 -3.607 1 98.81 102 MET A C 1
ATOM 809 O O . MET A 1 102 ? -1.526 17.234 -3.406 1 98.81 102 MET A O 1
ATOM 813 N N . ILE A 1 103 ? -1.486 15.445 -4.707 1 98.88 103 ILE A N 1
ATOM 814 C CA . ILE A 1 103 ? -2.119 16.125 -5.832 1 98.88 103 ILE A CA 1
ATOM 815 C C . ILE A 1 103 ? -3.469 15.477 -6.133 1 98.88 103 ILE A C 1
ATOM 817 O O . ILE A 1 103 ? -3.59 14.25 -6.129 1 98.88 103 ILE A O 1
ATOM 821 N N . PHE A 1 104 ? -4.473 16.297 -6.355 1 98.81 104 PHE A N 1
ATOM 822 C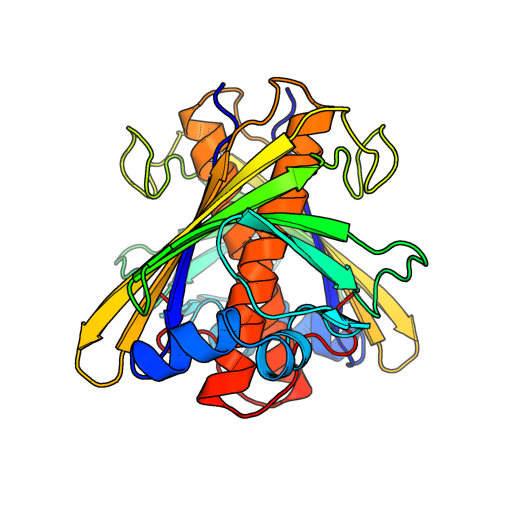 CA . PHE A 1 104 ? -5.824 15.867 -6.699 1 98.81 104 PHE A CA 1
ATOM 823 C C . PHE A 1 104 ? -6.199 16.344 -8.102 1 98.81 104 PHE A C 1
ATOM 825 O O . PHE A 1 104 ? -6.121 17.531 -8.398 1 98.81 104 PHE A O 1
ATOM 832 N N . GLU A 1 105 ? -6.543 15.438 -8.938 1 98.75 105 GLU A N 1
ATOM 833 C CA . GLU A 1 105 ? -6.887 15.766 -10.32 1 98.75 105 GLU A CA 1
ATOM 834 C C . GLU A 1 105 ? -8.258 15.203 -10.695 1 98.75 105 GLU A C 1
ATOM 836 O O . GLU A 1 105 ? -8.516 14.008 -10.523 1 98.75 105 GLU A O 1
ATOM 841 N N . SER A 1 106 ? -9.094 16.047 -11.188 1 98.5 106 SER A N 1
ATOM 842 C CA . SER A 1 106 ? -10.375 15.594 -11.711 1 98.5 106 SER A CA 1
ATOM 843 C C . SER A 1 106 ? -10.203 14.859 -13.039 1 98.5 106 SER A C 1
ATOM 845 O O . SER A 1 106 ? -9.594 15.391 -13.977 1 98.5 106 SER A O 1
ATOM 847 N N . LEU A 1 107 ? -10.68 13.633 -13.102 1 97.62 107 LEU A N 1
ATOM 848 C CA . LEU A 1 107 ? -10.711 12.906 -14.367 1 97.62 107 LEU A CA 1
ATOM 849 C C . LEU A 1 107 ? -12.016 13.164 -15.109 1 97.62 107 LEU A C 1
ATOM 851 O O . LEU A 1 107 ? -12.023 13.25 -16.344 1 97.62 107 LEU A O 1
ATOM 855 N N . ASP A 1 108 ? -13.102 13.234 -14.398 1 96.56 108 ASP A N 1
ATOM 856 C CA . ASP A 1 108 ? -14.438 13.664 -14.812 1 96.56 108 ASP A CA 1
ATOM 857 C C . ASP A 1 108 ? -15.289 14.031 -13.602 1 96.56 108 ASP A C 1
ATOM 859 O O . ASP A 1 108 ? -14.773 14.203 -12.5 1 96.56 108 ASP A O 1
ATOM 863 N N . SER A 1 109 ? -16.594 14.219 -13.75 1 96.81 109 SER A N 1
ATOM 864 C CA . SER A 1 109 ? -17.438 14.789 -12.703 1 96.81 109 SER A CA 1
ATOM 865 C C . SER A 1 109 ? -17.516 13.867 -11.492 1 96.81 109 SER A C 1
ATOM 867 O O . SER A 1 109 ? -17.844 14.305 -10.391 1 96.81 109 SER A O 1
ATOM 869 N N . ASN A 1 110 ? -17.141 12.547 -11.578 1 97.69 110 ASN A N 1
ATOM 870 C CA . ASN A 1 110 ? -17.312 11.609 -10.477 1 97.69 110 ASN A CA 1
ATOM 871 C C . ASN A 1 110 ? -16.062 10.766 -10.25 1 97.69 110 ASN A C 1
ATOM 873 O O . ASN A 1 110 ? -16.125 9.719 -9.609 1 97.69 110 ASN A O 1
ATOM 877 N N . ASN A 1 111 ? -14.969 11.141 -10.859 1 98.06 111 ASN A N 1
ATOM 878 C CA . ASN A 1 111 ? -13.711 10.406 -10.711 1 98.06 111 ASN A CA 1
ATOM 879 C C . ASN A 1 111 ? -12.539 11.344 -10.438 1 98.06 111 ASN A C 1
ATOM 881 O O . ASN A 1 111 ? -12.352 12.336 -11.148 1 98.06 111 ASN A O 1
ATOM 885 N N . THR A 1 112 ? -11.836 11.078 -9.406 1 98.81 112 THR A N 1
ATOM 886 C CA . THR A 1 112 ? -10.688 11.883 -9 1 98.81 112 THR A CA 1
ATOM 887 C C . THR A 1 112 ? -9.438 11.023 -8.883 1 98.81 112 THR A C 1
ATOM 889 O O . THR A 1 112 ? -9.477 9.922 -8.344 1 98.81 112 THR A O 1
ATOM 892 N N . LEU A 1 113 ? -8.352 11.453 -9.469 1 98.69 113 LEU A N 1
ATOM 893 C CA . LEU A 1 113 ? -7.047 10.828 -9.289 1 98.69 113 LEU A CA 1
ATOM 894 C C . LEU A 1 113 ? -6.281 11.484 -8.141 1 98.69 113 LEU A C 1
ATOM 896 O O . LEU A 1 113 ? -6.113 12.703 -8.117 1 98.69 113 LEU A O 1
ATOM 900 N N . VAL A 1 114 ? -5.934 10.711 -7.141 1 98.81 114 VAL A N 1
ATOM 901 C CA . VAL A 1 114 ? -5.109 11.164 -6.023 1 98.81 114 VAL A CA 1
ATOM 902 C C . VAL A 1 114 ? -3.686 10.641 -6.184 1 98.81 114 VAL A C 1
ATOM 904 O O . VAL A 1 114 ? -3.479 9.438 -6.363 1 98.81 114 VAL A O 1
ATOM 907 N N . LYS A 1 115 ? -2.68 11.523 -6.168 1 98.69 115 LYS A N 1
ATOM 908 C CA . LYS A 1 115 ? -1.262 11.18 -6.223 1 98.69 115 LYS A CA 1
ATOM 909 C C . LYS A 1 115 ? -0.536 11.641 -4.961 1 98.69 115 LYS A C 1
ATOM 911 O O . LYS A 1 115 ? -0.592 12.82 -4.602 1 98.69 115 LYS A O 1
ATOM 916 N N . ILE A 1 116 ? 0.107 10.742 -4.25 1 98.81 116 ILE A N 1
ATOM 917 C CA . ILE A 1 116 ? 0.868 11.062 -3.047 1 98.81 116 ILE A CA 1
ATOM 918 C C . ILE A 1 116 ? 2.34 10.719 -3.26 1 98.81 116 ILE A C 1
ATOM 920 O O . ILE A 1 116 ? 2.684 9.562 -3.508 1 98.81 116 ILE A O 1
ATOM 924 N N . THR A 1 117 ? 3.193 11.711 -3.219 1 98.75 117 THR A N 1
ATOM 925 C CA . THR A 1 117 ? 4.633 11.547 -3.398 1 98.75 117 THR A CA 1
ATOM 926 C C . THR A 1 117 ? 5.383 11.922 -2.125 1 98.75 117 THR A C 1
ATOM 928 O O . THR A 1 117 ? 5.141 12.984 -1.547 1 98.75 117 THR A O 1
ATOM 931 N N . GLU A 1 118 ? 6.238 11.062 -1.642 1 98.75 118 GLU A N 1
ATOM 932 C CA . GLU A 1 118 ? 7.086 11.406 -0.502 1 98.75 118 GLU A CA 1
ATOM 933 C C . GLU A 1 118 ? 8.562 11.305 -0.866 1 98.75 118 GLU A C 1
ATOM 935 O O . GLU A 1 118 ? 8.984 10.367 -1.548 1 98.75 118 GLU A O 1
ATOM 940 N N . SER A 1 119 ? 9.273 12.258 -0.476 1 98.31 119 SER A N 1
ATOM 941 C CA . SER A 1 119 ? 10.695 12.406 -0.775 1 98.31 119 SER A CA 1
ATOM 942 C C . SER A 1 119 ? 11.453 12.984 0.415 1 98.31 119 SER A C 1
ATOM 944 O O . SER A 1 119 ? 10.867 13.211 1.478 1 98.31 119 SER A O 1
ATOM 946 N N . GLY A 1 120 ? 12.75 13.102 0.248 1 98.19 120 GLY A N 1
ATOM 947 C CA . GLY A 1 120 ? 13.562 13.766 1.257 1 98.19 120 GLY A CA 1
ATOM 948 C C . GLY A 1 120 ? 14.273 12.797 2.184 1 98.19 120 GLY A C 1
ATOM 949 O O . GLY A 1 120 ? 14.852 13.203 3.191 1 98.19 120 GLY A O 1
ATOM 950 N N . TRP A 1 121 ? 14.258 11.547 1.853 1 97.69 121 TRP A N 1
ATOM 951 C CA . TRP A 1 121 ? 14.93 10.539 2.662 1 97.69 121 TRP A CA 1
ATOM 952 C C . TRP A 1 121 ? 16.438 10.594 2.465 1 97.69 121 TRP A C 1
ATOM 954 O O . TRP A 1 121 ? 16.922 10.906 1.37 1 97.69 121 TRP A O 1
ATOM 964 N N . ARG A 1 122 ? 17.094 10.273 3.449 1 96.44 122 ARG A N 1
ATOM 965 C CA . ARG A 1 122 ? 18.531 10.031 3.316 1 96.44 122 ARG A CA 1
ATOM 966 C C . ARG A 1 122 ? 18.812 8.711 2.617 1 96.44 122 ARG A C 1
ATOM 968 O O . ARG A 1 122 ? 17.938 7.84 2.557 1 96.44 122 ARG A O 1
ATOM 975 N N . GLU A 1 123 ? 20 8.656 2.051 1 96.19 123 GLU A N 1
ATOM 976 C CA . GLU A 1 123 ? 20.375 7.414 1.386 1 96.19 123 GLU A CA 1
ATOM 977 C C . GLU A 1 123 ? 21.047 6.449 2.359 1 96.19 123 GLU A C 1
ATOM 979 O O . GLU A 1 123 ? 22.266 6.453 2.502 1 96.19 123 GLU A O 1
ATOM 984 N N . SER A 1 124 ? 20.266 5.598 3.043 1 94.69 124 SER A N 1
ATOM 985 C CA . SER A 1 124 ? 20.703 4.57 3.982 1 94.69 124 SER A CA 1
ATOM 986 C C . SER A 1 124 ? 19.719 3.41 4.039 1 94.69 124 SER A C 1
ATOM 988 O O . SER A 1 124 ? 18.578 3.539 3.598 1 94.69 124 SER A O 1
ATOM 990 N N . GLN A 1 125 ? 20.203 2.301 4.562 1 95.44 125 GLN A N 1
ATOM 991 C CA . GLN A 1 125 ? 19.312 1.148 4.707 1 95.44 125 GLN A CA 1
ATOM 992 C C . GLN A 1 125 ? 18.141 1.464 5.633 1 95.44 125 GLN A C 1
ATOM 994 O O . GLN A 1 125 ? 17.016 1.074 5.359 1 95.44 125 GLN A O 1
ATOM 999 N N . ALA A 1 126 ? 18.422 2.141 6.723 1 94.62 126 ALA A N 1
ATOM 1000 C CA . ALA A 1 126 ? 17.375 2.494 7.68 1 94.62 126 ALA A CA 1
ATOM 1001 C C . ALA A 1 126 ? 16.312 3.387 7.031 1 94.62 126 ALA A C 1
ATOM 1003 O O . ALA A 1 126 ? 15.117 3.203 7.258 1 94.62 126 ALA A O 1
ATOM 1004 N N . ALA A 1 127 ? 16.766 4.348 6.27 1 96.06 127 ALA A N 1
ATOM 1005 C CA . ALA A 1 127 ? 15.859 5.254 5.574 1 96.06 127 ALA A CA 1
ATOM 1006 C C . ALA A 1 127 ? 15.062 4.52 4.5 1 96.06 127 ALA A C 1
ATOM 1008 O O . ALA A 1 127 ? 13.875 4.793 4.293 1 96.06 127 ALA A O 1
ATOM 1009 N N . LEU A 1 128 ? 15.758 3.578 3.801 1 97.12 128 LEU A N 1
ATOM 1010 C CA . LEU A 1 128 ? 15.07 2.75 2.814 1 97.12 128 LEU A CA 1
ATOM 1011 C C . LEU A 1 128 ? 13.953 1.947 3.461 1 97.12 128 LEU A C 1
ATOM 1013 O O . LEU A 1 128 ? 12.82 1.929 2.959 1 97.12 128 LEU A O 1
ATOM 1017 N N . ASP A 1 129 ? 14.25 1.343 4.57 1 96.94 129 ASP A N 1
ATOM 1018 C CA . ASP A 1 129 ? 13.242 0.57 5.293 1 96.94 129 ASP A CA 1
ATOM 1019 C C . ASP A 1 129 ? 12.055 1.445 5.684 1 96.94 129 ASP A C 1
ATOM 1021 O O . ASP A 1 129 ? 10.898 1.042 5.527 1 96.94 129 ASP A O 1
ATOM 1025 N N . GLY A 1 130 ? 12.359 2.619 6.176 1 96.5 130 GLY A N 1
ATOM 1026 C CA . GLY A 1 130 ? 11.312 3.566 6.527 1 96.5 130 GLY A CA 1
ATOM 1027 C C . GLY A 1 130 ? 10.492 4.027 5.336 1 96.5 130 GLY A C 1
A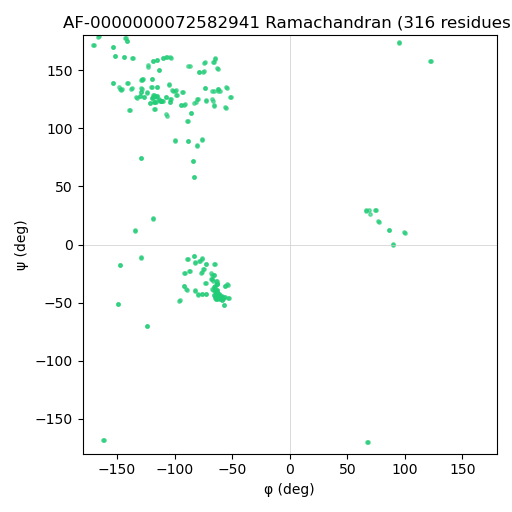TOM 1028 O O . GLY A 1 130 ? 9.273 4.191 5.434 1 96.5 130 GLY A O 1
ATOM 1029 N N . SER A 1 131 ? 11.156 4.254 4.234 1 97.69 131 SER A N 1
ATOM 1030 C CA . SER A 1 131 ? 10.461 4.703 3.029 1 97.69 131 SER A CA 1
ATOM 1031 C C . SER A 1 131 ? 9.5 3.635 2.516 1 97.69 131 SER A C 1
ATOM 1033 O O . SER A 1 131 ? 8.43 3.955 2.004 1 97.69 131 SER A O 1
ATOM 1035 N N . TYR A 1 132 ? 9.844 2.336 2.635 1 97.56 132 TYR A N 1
ATOM 1036 C CA . TYR A 1 132 ? 8.922 1.26 2.299 1 97.56 132 TYR A CA 1
ATOM 1037 C C . TYR A 1 132 ? 7.703 1.281 3.213 1 97.56 132 TYR A C 1
ATOM 1039 O O . TYR A 1 132 ? 6.578 1.065 2.76 1 97.56 132 TYR A O 1
ATOM 1047 N N . MET A 1 133 ? 7.953 1.537 4.48 1 96.81 133 MET A N 1
ATOM 1048 C CA . MET A 1 133 ? 6.852 1.596 5.441 1 96.81 133 MET A CA 1
ATOM 104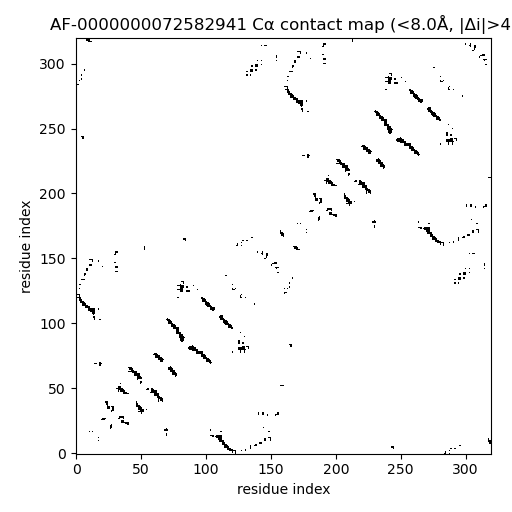9 C C . MET A 1 133 ? 5.867 2.703 5.074 1 96.81 133 MET A C 1
ATOM 1051 O O . MET A 1 133 ? 4.656 2.488 5.078 1 96.81 133 MET A O 1
ATOM 1055 N N . ASN A 1 134 ? 6.453 3.84 4.738 1 97.5 134 ASN A N 1
ATOM 1056 C CA . ASN A 1 134 ? 5.566 4.945 4.391 1 97.5 134 ASN A CA 1
ATOM 1057 C C . ASN A 1 134 ? 4.922 4.738 3.023 1 97.5 134 ASN A C 1
ATOM 1059 O O . ASN A 1 134 ? 3.781 5.152 2.803 1 97.5 134 ASN A O 1
ATOM 1063 N N . CYS A 1 135 ? 5.648 4.086 2.07 1 98.25 135 CYS A N 1
ATOM 1064 C CA . CYS A 1 135 ? 5.062 3.746 0.779 1 98.25 135 CYS A CA 1
ATOM 1065 C C . CYS A 1 135 ? 3.818 2.887 0.953 1 98.25 135 CYS A C 1
ATOM 1067 O O . CYS A 1 135 ? 2.752 3.219 0.43 1 98.25 135 CYS A O 1
ATOM 1069 N N . GLN A 1 136 ? 3.941 1.806 1.699 1 97.81 136 GLN A N 1
ATOM 1070 C CA . GLN A 1 136 ? 2.785 0.954 1.949 1 97.81 136 GLN A CA 1
ATOM 1071 C C . GLN A 1 136 ? 1.755 1.666 2.822 1 97.81 136 GLN A C 1
ATOM 1073 O O . GLN A 1 136 ? 0.55 1.455 2.668 1 97.81 136 GLN A O 1
ATOM 1078 N N . GLY A 1 137 ? 2.139 2.572 3.709 1 97.31 137 GLY A N 1
ATOM 1079 C CA . GLY A 1 137 ? 1.223 3.348 4.531 1 97.31 137 GLY A CA 1
ATOM 1080 C C . GLY A 1 137 ? 0.329 4.27 3.723 1 97.31 137 GLY A C 1
ATOM 1081 O O . GLY A 1 137 ? -0.879 4.336 3.959 1 97.31 137 GLY A O 1
ATOM 1082 N N . TRP A 1 138 ? 0.973 4.992 2.777 1 98.44 138 TRP A N 1
ATOM 1083 C CA . TRP A 1 138 ? 0.191 5.887 1.931 1 98.44 138 TRP A CA 1
ATOM 1084 C C . TRP A 1 138 ? -0.769 5.098 1.046 1 98.44 138 TRP A C 1
ATOM 1086 O O . TRP A 1 138 ? -1.873 5.562 0.75 1 98.44 138 TRP A O 1
ATOM 1096 N N . MET A 1 139 ? -0.335 3.914 0.569 1 98.56 139 MET A N 1
ATOM 1097 C CA . MET A 1 139 ? -1.27 3.07 -0.172 1 98.56 139 MET A CA 1
ATOM 1098 C C . MET A 1 139 ? -2.412 2.607 0.725 1 98.56 139 MET A C 1
ATOM 1100 O O . MET A 1 139 ? -3.57 2.588 0.302 1 98.56 139 MET A O 1
ATOM 1104 N N . ASN A 1 140 ? -2.109 2.219 1.971 1 98.44 140 ASN A N 1
ATOM 1105 C CA . ASN A 1 140 ? -3.164 1.858 2.912 1 98.44 140 ASN A CA 1
ATOM 1106 C C . ASN A 1 140 ? -4.152 3.004 3.111 1 98.44 140 ASN A C 1
ATOM 1108 O O . ASN A 1 140 ? -5.367 2.797 3.057 1 98.44 140 ASN A O 1
ATOM 1112 N N . MET A 1 141 ? -3.604 4.227 3.316 1 98.5 141 MET A N 1
ATOM 1113 C CA . MET A 1 141 ? -4.473 5.387 3.467 1 98.5 141 MET A CA 1
ATOM 1114 C C . MET A 1 141 ? -5.387 5.543 2.254 1 98.5 141 MET A C 1
ATOM 1116 O O . MET A 1 141 ? -6.582 5.797 2.402 1 98.5 141 MET A O 1
ATOM 1120 N N . SER A 1 142 ? -4.816 5.41 1.056 1 98.62 142 SER A N 1
ATOM 1121 C CA . SER A 1 142 ? -5.562 5.57 -0.187 1 98.62 142 SER A CA 1
ATOM 1122 C C . SER A 1 142 ? -6.684 4.543 -0.295 1 98.62 142 SER A C 1
ATOM 1124 O O . SER A 1 142 ? -7.809 4.879 -0.672 1 98.62 142 SER A O 1
ATOM 1126 N N . CYS A 1 143 ? -6.406 3.295 0.057 1 98.69 143 CYS A N 1
ATOM 1127 C CA . CYS A 1 143 ? -7.414 2.242 0.049 1 98.69 143 CYS A CA 1
ATOM 1128 C C . CYS A 1 143 ? -8.523 2.543 1.049 1 98.69 143 CYS A C 1
ATOM 1130 O O . CYS A 1 143 ? -9.711 2.389 0.736 1 98.69 143 CYS A O 1
ATOM 1132 N N . CYS A 1 144 ? -8.148 2.984 2.248 1 98.69 144 CYS A N 1
ATOM 1133 C CA . CYS A 1 144 ? -9.117 3.303 3.291 1 98.69 144 CYS A CA 1
ATOM 1134 C C . CYS A 1 144 ? -9.984 4.488 2.889 1 98.69 144 CYS A C 1
ATOM 1136 O O . CYS A 1 144 ? -11.18 4.512 3.168 1 98.69 144 CYS A O 1
ATOM 1138 N N . LEU A 1 145 ? -9.344 5.484 2.258 1 98.75 145 LEU A N 1
ATOM 1139 C CA . LEU A 1 145 ? -10.086 6.629 1.735 1 98.75 145 LEU A CA 1
ATOM 1140 C C . LEU A 1 145 ? -11.125 6.18 0.72 1 98.75 145 LEU A C 1
ATOM 1142 O O . LEU A 1 145 ? -12.289 6.578 0.804 1 98.75 145 LEU A O 1
ATOM 1146 N N . LYS A 1 146 ? -10.719 5.309 -0.258 1 98.75 146 LYS A N 1
ATOM 1147 C CA . LYS A 1 146 ? -11.641 4.781 -1.264 1 98.75 146 LYS A CA 1
ATOM 1148 C C . LYS A 1 146 ? -12.789 4.016 -0.612 1 98.75 146 LYS A C 1
ATOM 1150 O O . LYS A 1 146 ? -13.953 4.223 -0.954 1 98.75 146 LYS A O 1
ATOM 1155 N N . ALA A 1 147 ? -12.492 3.17 0.358 1 98.69 147 ALA A N 1
ATOM 1156 C CA . ALA A 1 147 ? -13.508 2.387 1.063 1 98.69 147 ALA A CA 1
ATOM 1157 C C . ALA A 1 147 ? -14.477 3.293 1.815 1 98.69 147 ALA A C 1
ATOM 1159 O O . ALA A 1 147 ? -15.688 3.062 1.806 1 98.69 147 ALA A O 1
ATOM 1160 N N . TYR A 1 148 ? -13.969 4.305 2.467 1 98.62 148 TYR A N 1
ATOM 1161 C CA . TYR A 1 148 ? -14.742 5.266 3.244 1 98.62 148 TYR A CA 1
ATOM 1162 C C . TYR A 1 148 ? -15.711 6.035 2.352 1 98.62 148 TYR A C 1
ATOM 1164 O O . TYR A 1 148 ? -16.906 6.113 2.648 1 98.62 148 TYR A O 1
ATOM 1172 N N . LEU A 1 149 ? -15.227 6.488 1.237 1 98.69 149 LEU A N 1
ATOM 1173 C CA . LEU A 1 149 ? -16.016 7.375 0.393 1 98.69 149 LEU A CA 1
ATOM 1174 C C . LEU A 1 149 ? -16.984 6.578 -0.485 1 98.69 149 LEU A C 1
ATOM 1176 O O . LEU A 1 149 ? -18.125 6.988 -0.696 1 98.69 149 LEU A O 1
ATOM 1180 N N . GLU A 1 150 ? -16.562 5.422 -1.041 1 98.56 150 GLU A N 1
ATOM 1181 C CA . GLU A 1 150 ? -17.344 4.711 -2.043 1 98.56 150 GLU A CA 1
ATOM 1182 C C . GLU A 1 150 ? -18.266 3.686 -1.394 1 98.56 150 GLU A C 1
ATOM 1184 O O . GLU A 1 150 ? -19.328 3.367 -1.938 1 98.56 150 GLU A O 1
ATOM 1189 N N . TYR A 1 151 ? -17.906 3.219 -0.178 1 98.06 151 TYR A N 1
ATOM 1190 C CA . TYR A 1 151 ? -18.656 2.102 0.386 1 98.06 151 TYR A CA 1
ATOM 1191 C C . TYR A 1 151 ? -19.109 2.408 1.809 1 98.06 151 TYR A C 1
ATOM 1193 O O . TYR A 1 151 ? -19.875 1.646 2.402 1 98.06 151 TYR A O 1
ATOM 1201 N N . GLY A 1 152 ? -18.578 3.5 2.443 1 97.88 152 GLY A N 1
ATOM 1202 C CA . GLY A 1 152 ? -19.016 3.9 3.773 1 97.88 152 GLY A CA 1
ATOM 1203 C C . GLY A 1 152 ? -18.484 2.998 4.871 1 97.88 152 GLY A C 1
ATOM 1204 O O . GLY A 1 152 ? -19.141 2.787 5.887 1 97.88 152 GLY A O 1
ATOM 1205 N N . ILE A 1 153 ? -17.312 2.41 4.656 1 97.12 153 ILE A N 1
ATOM 1206 C CA . ILE A 1 153 ? -16.781 1.502 5.664 1 97.12 153 ILE A CA 1
ATOM 1207 C C . ILE A 1 153 ? -15.453 2.041 6.188 1 97.12 153 ILE A C 1
ATOM 1209 O O . ILE A 1 153 ? -14.789 2.834 5.512 1 97.12 153 ILE A O 1
ATOM 1213 N N . ASN A 1 154 ? -15.07 1.616 7.363 1 96.56 154 ASN A N 1
ATOM 1214 C CA . ASN A 1 154 ? -13.742 1.846 7.926 1 96.56 154 ASN A CA 1
ATOM 1215 C C . ASN A 1 154 ? -12.844 0.625 7.758 1 96.56 154 ASN A C 1
ATOM 1217 O O . ASN A 1 154 ? -12.766 -0.223 8.648 1 96.56 154 ASN A O 1
ATOM 1221 N N . LEU A 1 155 ? -12.148 0.574 6.664 1 97.81 155 LEU A N 1
ATOM 1222 C CA . LEU A 1 155 ? -11.336 -0.578 6.297 1 97.81 155 LEU A CA 1
ATOM 1223 C C . LEU A 1 155 ? -10.141 -0.715 7.234 1 97.81 155 LEU A C 1
ATOM 1225 O O . LEU A 1 155 ? -9.602 -1.812 7.402 1 97.81 155 LEU A O 1
ATOM 1229 N N . ARG A 1 156 ? -9.727 0.368 7.836 1 96.38 156 ARG A N 1
ATOM 1230 C CA . ARG A 1 156 ? -8.523 0.388 8.656 1 96.38 156 ARG A CA 1
ATOM 1231 C C . ARG A 1 156 ? -8.766 -0.292 10 1 96.38 156 ARG A C 1
ATOM 1233 O O . ARG A 1 156 ? -7.816 -0.666 10.695 1 96.38 156 ARG A O 1
ATOM 1240 N N . LYS A 1 157 ? -10.031 -0.388 10.414 1 93.19 157 LYS A N 1
ATOM 1241 C CA . LYS A 1 157 ? -10.344 -1.037 11.68 1 93.19 157 LYS A CA 1
ATOM 1242 C C . LYS A 1 157 ? -9.789 -2.459 11.727 1 93.19 157 LYS A C 1
ATOM 1244 O O . LYS A 1 157 ? -10.148 -3.297 10.898 1 93.19 157 LYS A O 1
ATOM 1249 N N . GLY A 1 158 ? -8.906 -2.717 12.633 1 92 158 GLY A N 1
ATOM 1250 C CA . GLY A 1 158 ? -8.344 -4.047 12.805 1 92 158 GLY A CA 1
ATOM 1251 C C . GLY A 1 158 ? -7.293 -4.395 11.773 1 92 158 GLY A C 1
ATOM 1252 O O . GLY A 1 158 ? -7.023 -5.57 11.523 1 92 158 GLY A O 1
ATOM 1253 N N . PHE A 1 159 ? -6.688 -3.422 11.086 1 93.62 159 PHE A N 1
ATOM 1254 C CA . PHE A 1 159 ? -5.773 -3.656 9.977 1 93.62 159 PHE A CA 1
ATOM 1255 C C . PHE A 1 159 ? -4.387 -4.035 10.484 1 93.62 159 PHE A C 1
ATOM 1257 O O . PHE A 1 159 ? -3.723 -4.898 9.906 1 93.62 159 PHE A O 1
ATOM 1264 N N . PHE A 1 160 ? -3.922 -3.305 11.539 1 88.81 160 PHE A N 1
ATOM 1265 C CA . PHE A 1 160 ? -2.562 -3.52 12.016 1 88.81 160 PHE A CA 1
ATOM 1266 C C . PHE A 1 160 ? -2.572 -4.203 13.375 1 88.81 160 PHE A C 1
ATOM 1268 O O . PHE A 1 160 ? -3.523 -4.055 14.148 1 88.81 160 PHE A O 1
ATOM 1275 N N . MET B 1 1 ? 22.469 -0.969 -0.503 1 92.62 1 MET B N 1
ATOM 1276 C CA . MET B 1 1 ? 21.203 -1.153 0.216 1 92.62 1 MET B CA 1
ATOM 1277 C C . MET B 1 1 ? 20.469 -2.395 -0.281 1 92.62 1 MET B C 1
ATOM 1279 O O . MET B 1 1 ? 20.562 -2.75 -1.457 1 92.62 1 MET B O 1
ATOM 1283 N N . ASN B 1 2 ? 19.875 -3.105 0.6 1 95.94 2 ASN B N 1
ATOM 1284 C CA . ASN B 1 2 ? 19.078 -4.293 0.277 1 95.94 2 ASN B CA 1
ATOM 1285 C C . ASN B 1 2 ? 17.625 -3.943 -0.002 1 95.94 2 ASN B C 1
ATOM 1287 O O . ASN B 1 2 ? 16.875 -3.594 0.914 1 95.94 2 ASN B O 1
ATOM 1291 N N . LEU B 1 3 ? 17.266 -4.008 -1.302 1 97.75 3 LEU B N 1
ATOM 1292 C CA . LEU B 1 3 ? 15.891 -3.713 -1.678 1 97.75 3 LEU B CA 1
ATOM 1293 C C . LEU B 1 3 ? 14.977 -4.883 -1.34 1 97.75 3 LEU B C 1
ATOM 1295 O O . LEU B 1 3 ? 14.805 -5.801 -2.148 1 97.75 3 LEU B O 1
ATOM 1299 N N . LYS B 1 4 ? 14.469 -4.852 -0.204 1 97.94 4 LYS B N 1
ATOM 1300 C CA . LYS B 1 4 ? 13.562 -5.848 0.372 1 97.94 4 LYS B CA 1
ATOM 1301 C C . LYS B 1 4 ? 12.531 -5.191 1.286 1 97.94 4 LYS B C 1
ATOM 1303 O O . LYS B 1 4 ? 12.875 -4.324 2.096 1 97.94 4 LYS B O 1
ATOM 1308 N N . PHE B 1 5 ? 11.297 -5.543 1.152 1 97.81 5 PHE B N 1
ATOM 1309 C CA . PHE B 1 5 ? 10.266 -4.977 2.012 1 97.81 5 PHE B CA 1
ATOM 1310 C C . PHE B 1 5 ? 9.305 -6.055 2.484 1 97.81 5 PHE B C 1
ATOM 1312 O O . PHE B 1 5 ? 9.234 -7.137 1.896 1 97.81 5 PHE B O 1
ATOM 1319 N N . THR B 1 6 ? 8.586 -5.777 3.551 1 97.88 6 THR B N 1
ATOM 1320 C CA . THR B 1 6 ? 7.504 -6.609 4.066 1 97.88 6 THR B CA 1
ATOM 1321 C C . THR B 1 6 ? 6.242 -5.781 4.289 1 97.88 6 THR B C 1
ATOM 1323 O O . THR B 1 6 ? 6.309 -4.68 4.844 1 97.88 6 THR B O 1
ATOM 1326 N N . VAL B 1 7 ? 5.141 -6.254 3.805 1 97.81 7 VAL B N 1
ATOM 1327 C CA . VAL B 1 7 ? 3.814 -5.723 4.094 1 97.81 7 VAL B CA 1
ATOM 1328 C C . VAL B 1 7 ? 3.084 -6.656 5.062 1 97.81 7 VAL B C 1
ATOM 1330 O O . VAL B 1 7 ? 3.158 -7.879 4.93 1 97.81 7 VAL B O 1
ATOM 1333 N N . GLN B 1 8 ? 2.389 -6.062 6.039 1 97.12 8 GLN B N 1
ATOM 1334 C CA . GLN B 1 8 ? 1.629 -6.863 6.996 1 97.12 8 GLN B CA 1
ATOM 1335 C C . GLN B 1 8 ? 0.189 -6.371 7.102 1 97.12 8 GLN B C 1
ATOM 1337 O O . GLN B 1 8 ? -0.064 -5.168 7.086 1 97.12 8 GLN B O 1
ATOM 1342 N N . THR B 1 9 ? -0.701 -7.277 7.246 1 97.81 9 THR B N 1
ATOM 1343 C CA . THR B 1 9 ? -2.117 -6.957 7.379 1 97.81 9 THR B CA 1
ATOM 1344 C C . THR B 1 9 ? -2.82 -7.977 8.273 1 97.81 9 THR B C 1
ATOM 1346 O O . THR B 1 9 ? -2.584 -9.18 8.156 1 97.81 9 THR B O 1
ATOM 1349 N N . LYS B 1 10 ? -3.646 -7.527 9.18 1 98.12 10 LYS B N 1
ATOM 1350 C CA . LYS B 1 10 ? -4.551 -8.391 9.93 1 98.12 10 LYS B CA 1
ATOM 1351 C C . LYS B 1 10 ? -5.918 -8.477 9.258 1 98.12 10 LYS B C 1
ATOM 1353 O O . LYS B 1 10 ? -6.496 -7.449 8.891 1 98.12 10 LYS B O 1
ATOM 1358 N N . ILE B 1 11 ? -6.379 -9.602 9.109 1 98.62 11 ILE B N 1
ATOM 1359 C CA . ILE B 1 11 ? -7.684 -9.875 8.523 1 98.62 11 ILE B CA 1
ATOM 1360 C C . ILE B 1 11 ? -8.57 -10.586 9.539 1 98.62 11 ILE B C 1
ATOM 1362 O O . ILE B 1 11 ? -8.172 -11.602 10.117 1 98.62 11 ILE B O 1
ATOM 1366 N N . GLN B 1 12 ? -9.789 -10.086 9.773 1 98.31 12 GLN B N 1
ATOM 1367 C CA . GLN B 1 12 ? -10.711 -10.609 10.773 1 98.31 12 GLN B CA 1
ATOM 1368 C C . GLN B 1 12 ? -11.484 -11.805 10.227 1 98.31 12 GLN B C 1
ATOM 1370 O O . GLN B 1 12 ? -12.719 -11.805 10.219 1 98.31 12 GLN B O 1
ATOM 1375 N N . LYS B 1 13 ? -10.789 -12.828 9.805 1 98.69 13 LYS B N 1
ATOM 1376 C CA . LYS B 1 13 ? -11.25 -14.141 9.359 1 98.69 13 LYS B CA 1
ATOM 1377 C C . LYS B 1 13 ? -10.281 -15.242 9.773 1 98.69 13 LYS B C 1
ATOM 1379 O O . LYS B 1 13 ? -9.125 -14.961 10.109 1 98.69 13 LYS B O 1
ATOM 1384 N N . SER B 1 14 ? -10.711 -16.422 9.781 1 98.69 14 SER B N 1
ATOM 1385 C CA . SER B 1 14 ? -9.883 -17.547 10.172 1 98.69 14 SER B CA 1
ATOM 1386 C C . SER B 1 14 ? -8.75 -17.781 9.18 1 98.69 14 SER B C 1
ATOM 1388 O O . SER B 1 14 ? -8.828 -17.344 8.031 1 98.69 14 SER B O 1
ATOM 1390 N N . LEU B 1 15 ? -7.727 -18.406 9.625 1 98.62 15 LEU B N 1
ATOM 1391 C CA . LEU B 1 15 ? -6.535 -18.703 8.836 1 98.62 15 LEU B CA 1
ATOM 1392 C C . LEU B 1 15 ? -6.898 -19.406 7.539 1 98.62 15 LEU B C 1
ATOM 1394 O O . LEU B 1 15 ? -6.434 -19.031 6.461 1 98.62 15 LEU B O 1
ATOM 1398 N N . GLU B 1 16 ? -7.773 -20.422 7.637 1 98.5 16 GLU B N 1
ATOM 1399 C CA . GLU B 1 16 ? -8.141 -21.234 6.477 1 98.5 16 GLU B CA 1
ATOM 1400 C C . GLU B 1 16 ? -8.836 -20.391 5.414 1 98.5 16 GLU B C 1
ATOM 1402 O O . GLU B 1 16 ? -8.547 -20.516 4.223 1 98.5 16 GLU B O 1
ATOM 1407 N N . VAL B 1 17 ? -9.727 -19.516 5.859 1 98.75 17 VAL B N 1
ATOM 1408 C CA . VAL B 1 17 ? -10.484 -18.656 4.953 1 98.75 17 VAL B CA 1
ATOM 1409 C C . VAL B 1 17 ? -9.539 -17.703 4.238 1 98.75 17 VAL B C 1
ATOM 1411 O O . VAL B 1 17 ? -9.609 -17.547 3.016 1 98.75 17 VAL B O 1
ATOM 1414 N N . VAL B 1 18 ? -8.617 -17.078 4.992 1 98.88 18 VAL B N 1
ATOM 1415 C CA . VAL B 1 18 ? -7.684 -16.109 4.438 1 98.88 18 VAL B CA 1
ATOM 1416 C C . VAL B 1 18 ? -6.738 -16.797 3.455 1 98.88 18 VAL B C 1
ATOM 1418 O O . VAL B 1 18 ? -6.516 -16.297 2.348 1 98.88 18 VAL B O 1
ATOM 1421 N N . PHE B 1 19 ? -6.234 -17.969 3.82 1 98.75 19 PHE B N 1
ATOM 1422 C CA . PHE B 1 19 ? -5.32 -18.703 2.959 1 98.75 19 PHE B CA 1
ATOM 1423 C C . PHE B 1 19 ? -6 -19.094 1.651 1 98.75 19 PHE B C 1
ATOM 1425 O O . PHE B 1 19 ? -5.434 -18.906 0.572 1 98.75 19 PHE B O 1
ATOM 1432 N N . GLN B 1 20 ? -7.199 -19.578 1.772 1 98.25 20 GLN B N 1
ATOM 1433 C CA . GLN B 1 20 ? -7.938 -20.031 0.598 1 98.25 20 GLN B CA 1
ATOM 1434 C C . GLN B 1 20 ? -8.211 -18.859 -0.36 1 98.25 20 GLN B C 1
ATOM 1436 O O . GLN B 1 20 ? -8.211 -19.047 -1.579 1 98.25 20 GLN B O 1
ATOM 1441 N N . ALA B 1 21 ? -8.414 -17.719 0.168 1 98.5 21 ALA B N 1
ATOM 1442 C CA . ALA B 1 21 ? -8.703 -16.547 -0.653 1 98.5 21 ALA B CA 1
ATOM 1443 C C . ALA B 1 21 ? -7.512 -16.172 -1.523 1 98.5 21 ALA B C 1
ATOM 1445 O O . ALA B 1 21 ? -7.672 -15.555 -2.584 1 98.5 21 ALA B O 1
ATOM 1446 N N . VAL B 1 22 ? -6.289 -16.531 -1.07 1 98.31 22 VAL B N 1
ATOM 1447 C CA . VAL B 1 22 ? -5.086 -16.25 -1.851 1 98.31 22 VAL B CA 1
ATOM 1448 C C . VAL B 1 22 ? -4.773 -17.453 -2.75 1 98.31 22 VAL B C 1
ATOM 1450 O O . VAL B 1 22 ? -4.402 -17.281 -3.912 1 98.31 22 VAL B O 1
ATOM 1453 N N . TYR B 1 23 ? -5.031 -18.625 -2.27 1 97.62 23 TYR B N 1
ATOM 1454 C CA . TYR B 1 23 ? -4.633 -19.891 -2.896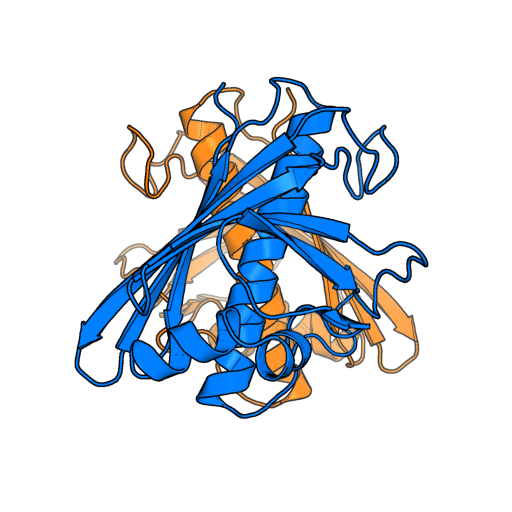 1 97.62 23 TYR B CA 1
ATOM 1455 C C . TYR B 1 23 ? -5.535 -20.219 -4.082 1 97.62 23 TYR B C 1
ATOM 1457 O O . TYR B 1 23 ? -5.062 -20.688 -5.117 1 97.62 23 TYR B O 1
ATOM 1465 N N . ASP B 1 24 ? -6.832 -20.016 -3.957 1 96.81 24 ASP B N 1
ATOM 1466 C CA . ASP B 1 24 ? -7.844 -20.375 -4.949 1 96.81 24 ASP B CA 1
ATOM 1467 C C . ASP B 1 24 ? -7.949 -19.297 -6.031 1 96.81 24 ASP B C 1
ATOM 1469 O O . ASP B 1 24 ? -8.266 -18.156 -5.742 1 96.81 24 ASP B O 1
ATOM 1473 N N . PRO B 1 25 ? -7.734 -19.719 -7.266 1 96.75 25 PRO B N 1
ATOM 1474 C CA . PRO B 1 25 ? -7.734 -18.719 -8.344 1 96.75 25 PRO B CA 1
ATOM 1475 C C . PRO B 1 25 ? -9.086 -18.031 -8.508 1 96.75 25 PRO B C 1
ATOM 1477 O O . PRO B 1 25 ? -9.141 -16.859 -8.898 1 96.75 25 PRO B O 1
ATOM 1480 N N . LYS B 1 26 ? -10.148 -18.703 -8.242 1 96.5 26 LYS B N 1
ATOM 1481 C CA . LYS B 1 26 ? -11.469 -18.078 -8.336 1 96.5 26 LYS B CA 1
ATOM 1482 C C . LYS B 1 26 ? -11.625 -16.953 -7.312 1 96.5 26 LYS B C 1
ATOM 1484 O O . LYS B 1 26 ? -12.117 -15.875 -7.637 1 96.5 26 LYS B O 1
ATOM 1489 N N . GLN B 1 27 ? -11.172 -17.203 -6.098 1 97.12 27 GLN B N 1
ATOM 1490 C CA . GLN B 1 27 ? -11.258 -16.172 -5.066 1 97.12 27 GLN B CA 1
ATOM 1491 C C . GLN B 1 27 ? -10.242 -15.055 -5.324 1 97.12 27 GLN B C 1
ATOM 1493 O O . GLN B 1 27 ? -10.578 -13.867 -5.207 1 97.12 27 GLN B O 1
ATOM 1498 N N . LEU B 1 28 ? -9 -15.477 -5.707 1 97.56 28 LEU B N 1
ATOM 1499 C CA . LEU B 1 28 ? -7.949 -14.5 -5.98 1 97.56 28 LEU B CA 1
ATOM 1500 C C . LEU B 1 28 ? -8.398 -13.5 -7.043 1 97.56 28 LEU B C 1
ATOM 1502 O O . LEU B 1 28 ? -8.148 -12.305 -6.922 1 97.56 28 LEU B O 1
ATOM 1506 N N . SER B 1 29 ? -9.172 -13.938 -8.039 1 96.56 29 SER B N 1
ATOM 1507 C CA . SER B 1 29 ? -9.617 -13.109 -9.156 1 96.56 29 SER B CA 1
ATOM 1508 C C . SER B 1 29 ? -10.75 -12.172 -8.727 1 96.56 29 SER B C 1
ATOM 1510 O O . SER B 1 29 ? -11.086 -11.234 -9.445 1 96.56 29 SER B O 1
ATOM 1512 N N . GLY B 1 30 ? -11.289 -12.406 -7.566 1 96.06 30 GLY B N 1
ATOM 1513 C CA . GLY B 1 30 ? -12.391 -11.602 -7.066 1 96.06 30 GLY B CA 1
ATOM 1514 C C . GLY B 1 30 ? -11.945 -10.266 -6.508 1 96.06 30 GLY B C 1
ATOM 1515 O O . GLY B 1 30 ? -12.75 -9.344 -6.355 1 96.06 30 GLY B O 1
ATOM 1516 N N . TYR B 1 31 ? -10.578 -10.148 -6.285 1 97.62 31 TYR B N 1
ATOM 1517 C CA . TYR B 1 31 ? -10.172 -8.914 -5.621 1 97.62 31 TYR B CA 1
ATOM 1518 C C . TYR B 1 31 ? -8.789 -8.469 -6.09 1 97.62 31 TYR B C 1
ATOM 1520 O O . TYR B 1 31 ? -8.375 -7.34 -5.832 1 97.62 31 TYR B O 1
ATOM 1528 N N . PHE B 1 32 ? -7.941 -9.359 -6.723 1 97 32 PHE B N 1
ATOM 1529 C CA . PHE B 1 32 ? -6.562 -9.016 -7.059 1 97 32 PHE B CA 1
ATOM 1530 C C . PHE B 1 32 ? -6.309 -9.211 -8.547 1 97 32 PHE B C 1
ATOM 1532 O O . PHE B 1 32 ? -6.32 -8.242 -9.312 1 97 32 PHE B O 1
ATOM 1539 N N . THR B 1 33 ? -6.281 -10.453 -8.977 1 95 33 THR B N 1
ATOM 1540 C CA . THR B 1 33 ? -6.098 -10.75 -10.391 1 95 33 THR B CA 1
ATOM 1541 C C . THR B 1 33 ? -7.43 -10.68 -11.133 1 95 33 THR B C 1
ATOM 1543 O O . THR B 1 33 ? -7.891 -11.68 -11.688 1 95 33 THR B O 1
ATOM 1546 N N . THR B 1 34 ? -7.938 -9.531 -11.312 1 91.06 34 THR B N 1
ATOM 1547 C CA . THR B 1 34 ? -9.32 -9.312 -11.727 1 91.06 34 THR B CA 1
ATOM 1548 C C . THR B 1 34 ? -9.508 -9.672 -13.195 1 91.06 34 THR B C 1
ATOM 1550 O O . THR B 1 34 ? -10.633 -9.82 -13.664 1 91.06 34 THR B O 1
ATOM 1553 N N . GLY B 1 35 ? -8.461 -9.797 -13.969 1 90.38 35 GLY B N 1
ATOM 1554 C CA . GLY B 1 35 ? -8.523 -10.328 -15.32 1 90.38 35 GLY B CA 1
ATOM 1555 C C . GLY B 1 35 ? -8.5 -11.852 -15.367 1 90.38 35 GLY B C 1
ATOM 1556 O O . GLY B 1 35 ? -8.648 -12.445 -16.438 1 90.38 35 GLY B O 1
ATOM 1557 N N . GLY B 1 36 ? -8.227 -12.391 -14.219 1 92.25 36 GLY B N 1
ATOM 1558 C CA . GLY B 1 36 ? -8.211 -13.844 -14.117 1 92.25 36 GLY B CA 1
ATOM 1559 C C . GLY B 1 36 ? -6.879 -14.391 -13.633 1 92.25 36 GLY B C 1
ATOM 1560 O O . GLY B 1 36 ? -5.855 -13.703 -13.711 1 92.25 36 GLY B O 1
ATOM 1561 N N . ALA B 1 37 ? -6.898 -15.633 -13.07 1 93.69 37 ALA B N 1
ATOM 1562 C CA . ALA B 1 37 ? -5.746 -16.453 -12.711 1 93.69 37 ALA B CA 1
ATOM 1563 C C . ALA B 1 37 ? -5.871 -17.859 -13.297 1 93.69 37 ALA B C 1
ATOM 1565 O O . ALA B 1 37 ? -6.934 -18.484 -13.219 1 93.69 37 ALA B O 1
ATOM 1566 N N . SER B 1 38 ? -4.859 -18.375 -13.883 1 93.25 38 SER B N 1
ATOM 1567 C CA . SER B 1 38 ? -4.961 -19.547 -14.75 1 93.25 38 SER B CA 1
ATOM 1568 C C . SER B 1 38 ? -5.133 -20.828 -13.945 1 93.25 38 SER B C 1
ATOM 1570 O O . SER B 1 38 ? -5.551 -21.859 -14.484 1 93.25 38 SER B O 1
ATOM 1572 N N . GLY B 1 39 ? -4.691 -20.828 -12.688 1 91.44 39 GLY B N 1
ATOM 1573 C CA . GLY B 1 39 ? -4.805 -22.031 -11.875 1 91.44 39 GLY B CA 1
ATOM 1574 C C . GLY B 1 39 ? -4.461 -21.797 -10.414 1 91.44 39 GLY B C 1
ATOM 1575 O O . GLY B 1 39 ? -4.051 -20.703 -10.031 1 91.44 39 GLY B O 1
ATOM 1576 N N . PRO B 1 40 ? -4.734 -22.859 -9.617 1 92.69 40 PRO B N 1
ATOM 1577 C CA . PRO B 1 40 ? -4.316 -22.766 -8.219 1 92.69 40 PRO B CA 1
ATOM 1578 C C . PRO B 1 40 ? -2.799 -22.703 -8.062 1 92.69 40 PRO B C 1
ATOM 1580 O O . PRO B 1 40 ? -2.061 -23.016 -8.992 1 92.69 40 PRO B O 1
ATOM 1583 N N . LEU B 1 41 ? -2.357 -22.188 -6.875 1 95.88 41 LEU B N 1
ATOM 1584 C CA . LEU B 1 41 ? -0.928 -22.094 -6.605 1 95.88 41 LEU B CA 1
ATOM 1585 C C . LEU B 1 41 ? -0.367 -23.438 -6.156 1 95.88 41 LEU B C 1
ATOM 1587 O O . LEU B 1 41 ? -0.248 -23.688 -4.957 1 95.88 41 LEU B O 1
ATOM 1591 N N . LYS B 1 42 ? 0.009 -24.281 -7.082 1 95.5 42 LYS B N 1
ATOM 1592 C CA . LYS B 1 42 ? 0.635 -25.578 -6.809 1 95.5 42 LYS B CA 1
ATOM 1593 C C . LYS B 1 42 ? 2.15 -25.5 -6.973 1 95.5 42 LYS B C 1
ATOM 1595 O O . LYS B 1 42 ? 2.645 -24.984 -7.977 1 95.5 42 LYS B O 1
ATOM 1600 N N . PRO B 1 43 ? 2.85 -26.031 -5.98 1 97.25 43 PRO B N 1
ATOM 1601 C CA . PRO B 1 43 ? 4.309 -25.969 -6.082 1 97.25 43 PRO B CA 1
ATOM 1602 C C . PRO B 1 43 ? 4.836 -26.562 -7.391 1 97.25 43 PRO B C 1
ATOM 1604 O O . PRO B 1 43 ? 4.336 -27.594 -7.852 1 97.25 43 PRO B O 1
ATOM 1607 N N . GLY B 1 44 ? 5.773 -25.844 -8.016 1 97.19 44 GLY B N 1
ATOM 1608 C CA . GLY B 1 44 ? 6.434 -26.328 -9.211 1 97.19 44 GLY B CA 1
ATOM 1609 C C . GLY B 1 44 ? 5.715 -25.938 -10.492 1 97.19 44 GLY B C 1
ATOM 1610 O O . GLY B 1 44 ? 6.172 -26.266 -11.586 1 97.19 44 GLY B O 1
ATOM 1611 N N . THR B 1 45 ? 4.641 -25.25 -10.359 1 97.06 45 THR B N 1
ATOM 1612 C CA . THR B 1 45 ? 3.883 -24.859 -11.539 1 97.06 45 THR B CA 1
ATOM 1613 C C . THR B 1 45 ? 4.062 -23.375 -11.836 1 97.06 45 THR B C 1
ATOM 1615 O O . THR B 1 45 ? 4.598 -22.625 -11.008 1 97.06 45 THR B O 1
ATOM 1618 N N . GLU B 1 46 ? 3.756 -23.047 -13.039 1 97.06 46 GLU B N 1
ATOM 1619 C CA . GLU B 1 46 ? 3.637 -21.656 -13.477 1 97.06 46 GLU B CA 1
ATOM 1620 C C . GLU B 1 46 ? 2.176 -21.266 -13.695 1 97.06 46 GLU B C 1
ATOM 1622 O O . GLU B 1 46 ? 1.43 -22 -14.352 1 97.06 46 GLU B O 1
ATOM 1627 N N . VAL B 1 47 ? 1.771 -20.203 -13.07 1 97.12 47 VAL B N 1
ATOM 1628 C CA . VAL B 1 47 ? 0.426 -19.688 -13.312 1 97.12 47 VAL B CA 1
ATOM 1629 C C . VAL B 1 47 ? 0.507 -18.312 -13.961 1 97.12 47 VAL B C 1
ATOM 1631 O O . VAL B 1 47 ? 1.553 -17.656 -13.922 1 97.12 47 VAL B O 1
ATOM 1634 N N . ILE B 1 48 ? -0.559 -17.891 -14.625 1 96.56 48 ILE B N 1
ATOM 1635 C CA . ILE B 1 48 ? -0.647 -16.578 -15.25 1 96.56 48 ILE B CA 1
ATOM 1636 C C . ILE B 1 48 ? -1.671 -15.719 -14.516 1 96.56 48 ILE B C 1
ATOM 1638 O O . ILE B 1 48 ? -2.816 -16.125 -14.32 1 96.56 48 ILE B O 1
ATOM 1642 N N . TRP B 1 49 ? -1.226 -14.602 -14.07 1 96.06 49 TRP B N 1
ATOM 1643 C CA . TRP B 1 49 ? -2.111 -13.609 -13.477 1 96.06 49 TRP B CA 1
ATOM 1644 C C . TRP B 1 49 ? -2.404 -12.477 -14.461 1 96.06 49 TRP B C 1
ATOM 1646 O O . TRP B 1 49 ? -1.493 -11.969 -15.117 1 96.06 49 TRP B O 1
ATOM 1656 N N . LYS B 1 50 ? -3.66 -12.148 -14.57 1 94.44 50 LYS B N 1
ATOM 1657 C CA . LYS B 1 50 ? -4.086 -11.023 -15.398 1 94.44 50 LYS B CA 1
ATOM 1658 C C . LYS B 1 50 ? -4.812 -9.969 -14.57 1 94.44 50 LYS B C 1
ATOM 1660 O O . LYS B 1 50 ? -5.512 -10.297 -13.609 1 94.44 50 LYS B O 1
ATOM 1665 N N . PHE B 1 51 ? -4.574 -8.727 -14.906 1 91.75 51 PHE B N 1
ATOM 1666 C CA . PHE B 1 51 ? -5.18 -7.594 -14.219 1 91.75 51 PHE B CA 1
ATOM 1667 C C . PHE B 1 51 ? -6.016 -6.762 -15.18 1 91.75 51 PHE B C 1
ATOM 1669 O O . PHE B 1 51 ? -5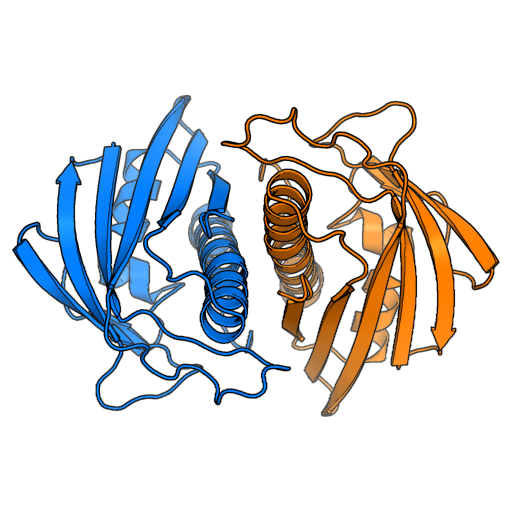.516 -6.301 -16.203 1 91.75 51 PHE B O 1
ATOM 1676 N N . GLU B 1 52 ? -7.258 -6.496 -14.906 1 89.31 52 GLU B N 1
ATOM 1677 C CA . GLU B 1 52 ? -8.164 -5.738 -15.766 1 89.31 52 GLU B CA 1
ATOM 1678 C C . GLU B 1 52 ? -7.68 -4.305 -15.953 1 89.31 52 GLU B C 1
ATOM 1680 O O . GLU B 1 52 ? -7.867 -3.711 -17.016 1 89.31 52 GLU B O 1
ATOM 1685 N N . ASP B 1 53 ? -7.07 -3.764 -14.914 1 87.19 53 ASP B N 1
ATOM 1686 C CA . ASP B 1 53 ? -6.648 -2.365 -14.922 1 87.19 53 ASP B CA 1
ATOM 1687 C C . ASP B 1 53 ? -5.309 -2.197 -15.633 1 87.19 53 ASP B C 1
ATOM 1689 O O . ASP B 1 53 ? -4.898 -1.077 -15.938 1 87.19 53 ASP B O 1
ATOM 1693 N N . PHE B 1 54 ? -4.594 -3.246 -15.859 1 83.81 54 PHE B N 1
ATOM 1694 C CA . PHE B 1 54 ? -3.365 -3.281 -16.641 1 83.81 54 PHE B CA 1
ATOM 1695 C C . PHE B 1 54 ? -3.428 -4.383 -17.703 1 83.81 54 PHE B C 1
ATOM 1697 O O . PHE B 1 54 ? -2.701 -5.375 -17.609 1 83.81 54 PHE B O 1
ATOM 1704 N N . PRO B 1 55 ? -4.223 -4.082 -18.734 1 81.25 55 PRO B N 1
ATOM 1705 C CA . PRO B 1 55 ? -4.473 -5.152 -19.703 1 81.25 55 PRO B CA 1
ATOM 1706 C C . PRO B 1 55 ? -3.223 -5.551 -20.484 1 81.25 55 PRO B C 1
ATOM 1708 O O . PRO B 1 55 ? -2.441 -4.688 -20.875 1 81.25 55 PRO B O 1
ATOM 1711 N N . SER B 1 56 ? -2.92 -6.77 -20.406 1 82.81 56 SER B N 1
ATOM 1712 C CA . SER B 1 56 ? -1.843 -7.41 -21.156 1 82.81 56 SER B CA 1
ATOM 1713 C C . SER B 1 56 ? -2.283 -8.758 -21.719 1 82.81 56 SER B C 1
ATOM 1715 O O . SER B 1 56 ? -2.939 -9.539 -21.016 1 82.81 56 SER B O 1
ATOM 1717 N N . GLU B 1 57 ? -1.986 -8.992 -22.906 1 84.12 57 GLU B N 1
ATOM 1718 C CA . GLU B 1 57 ? -2.359 -10.258 -23.531 1 84.12 57 GLU B CA 1
ATOM 1719 C C . GLU B 1 57 ? -1.666 -11.43 -22.844 1 84.12 57 GLU B C 1
ATOM 1721 O O . GLU B 1 57 ? -2.295 -12.453 -22.562 1 84.12 57 GLU B O 1
ATOM 1726 N N . GLU B 1 58 ? -0.469 -11.25 -22.484 1 87.88 58 GLU B N 1
ATOM 1727 C CA . GLU B 1 58 ? 0.333 -12.344 -21.953 1 87.88 58 GLU B CA 1
ATOM 1728 C C . GLU B 1 58 ? 0.141 -12.492 -20.453 1 87.88 58 GLU B C 1
ATOM 1730 O O . GLU B 1 58 ? 0.337 -13.578 -19.891 1 87.88 58 GLU B O 1
ATOM 1735 N N . GLY B 1 59 ? -0.285 -11.438 -19.781 1 91.31 59 GLY B N 1
ATOM 1736 C CA . GLY B 1 59 ? -0.365 -11.453 -18.328 1 91.31 59 GLY B CA 1
ATOM 1737 C C . GLY B 1 59 ? 0.995 -11.523 -17.656 1 91.31 59 GLY B C 1
ATOM 1738 O O . GLY B 1 59 ? 2.02 -11.266 -18.281 1 91.31 59 GLY B O 1
ATOM 1739 N N . VAL B 1 60 ? 1.017 -11.75 -16.375 1 92.94 60 VAL B N 1
ATOM 1740 C CA . VAL B 1 60 ? 2.227 -11.898 -15.578 1 92.94 60 VAL B CA 1
ATOM 1741 C C . VAL B 1 60 ? 2.453 -13.367 -15.25 1 92.94 60 VAL B C 1
ATOM 1743 O O . VAL B 1 60 ? 1.579 -14.023 -14.68 1 92.94 60 VAL B O 1
ATOM 1746 N N . ARG B 1 61 ? 3.586 -13.883 -15.633 1 95.5 61 ARG B N 1
ATOM 1747 C CA . ARG B 1 61 ? 3.945 -15.258 -15.305 1 95.5 61 ARG B CA 1
ATOM 1748 C C . ARG B 1 61 ? 4.457 -15.359 -13.875 1 95.5 61 ARG B C 1
ATOM 1750 O O . ARG B 1 61 ? 5.387 -14.656 -13.484 1 95.5 61 ARG B O 1
ATOM 1757 N N . VAL B 1 62 ? 3.844 -16.234 -13.117 1 97.56 62 VAL B N 1
ATOM 1758 C CA . VAL B 1 62 ? 4.16 -16.422 -11.703 1 97.56 62 VAL B CA 1
ATOM 1759 C C . VAL B 1 62 ? 4.578 -17.875 -11.453 1 97.56 62 VAL B C 1
ATOM 1761 O O . VAL B 1 62 ? 3.812 -18.797 -11.719 1 97.56 62 VAL B O 1
ATOM 1764 N N . PHE B 1 63 ? 5.766 -18.078 -10.945 1 98.31 63 PHE B N 1
ATOM 1765 C CA . PHE B 1 63 ? 6.27 -19.406 -10.617 1 98.31 63 PHE B CA 1
ATOM 1766 C C . PHE B 1 63 ? 6.008 -19.734 -9.148 1 98.31 63 PHE B C 1
ATOM 1768 O O . PHE B 1 63 ? 6.488 -19.031 -8.258 1 98.31 63 PHE B O 1
ATOM 1775 N N . VAL B 1 64 ? 5.254 -20.797 -8.93 1 98.56 64 VAL B N 1
ATOM 1776 C CA . VAL B 1 64 ? 4.93 -21.234 -7.57 1 98.56 64 VAL B CA 1
ATOM 1777 C C . VAL B 1 64 ? 6.035 -22.125 -7.027 1 98.56 64 VAL B C 1
ATOM 1779 O O . VAL B 1 64 ? 6.199 -23.266 -7.484 1 98.56 64 VAL B O 1
ATOM 1782 N N . LYS B 1 65 ? 6.73 -21.703 -6.059 1 98.69 65 LYS B N 1
ATOM 1783 C CA . LYS B 1 65 ? 7.914 -22.406 -5.586 1 98.69 65 LYS B CA 1
ATOM 1784 C C . LYS B 1 65 ? 7.578 -23.312 -4.398 1 98.69 65 LYS B C 1
ATOM 1786 O O . LYS B 1 65 ? 8.016 -24.453 -4.344 1 98.69 65 LYS B O 1
ATOM 1791 N N . GLU B 1 66 ? 6.879 -22.766 -3.447 1 98.62 66 GLU B N 1
ATOM 1792 C CA . GLU B 1 66 ? 6.523 -23.484 -2.227 1 98.62 66 GLU B CA 1
ATOM 1793 C C . GLU B 1 66 ? 5.102 -23.156 -1.787 1 98.62 66 GLU B C 1
ATOM 1795 O O . GLU B 1 66 ? 4.672 -22 -1.872 1 98.62 66 GLU B O 1
ATOM 1800 N N . VAL B 1 67 ? 4.414 -24.172 -1.357 1 98.5 67 VAL B N 1
ATOM 1801 C CA . VAL B 1 67 ? 3.127 -23.984 -0.696 1 98.5 67 VAL B CA 1
ATOM 1802 C C . VAL B 1 67 ? 3.012 -24.938 0.493 1 98.5 67 VAL B C 1
ATOM 1804 O O . VAL B 1 67 ? 3.178 -26.141 0.345 1 98.5 67 VAL B O 1
ATOM 1807 N N . GLU B 1 68 ? 2.936 -24.406 1.582 1 98.5 68 GLU B N 1
ATOM 1808 C CA . GLU B 1 68 ? 2.502 -25.125 2.781 1 98.5 68 GLU B CA 1
ATOM 1809 C C . GLU B 1 68 ? 1.099 -24.688 3.199 1 98.5 68 GLU B C 1
ATOM 1811 O O . GLU B 1 68 ? 0.895 -23.547 3.635 1 98.5 68 GLU B O 1
ATOM 1816 N N . MET B 1 69 ? 0.138 -25.625 3.059 1 97.69 69 MET B N 1
ATOM 1817 C CA . MET B 1 69 ? -1.268 -25.297 3.281 1 97.69 69 MET B CA 1
ATOM 1818 C C . MET B 1 69 ? -1.459 -24.609 4.629 1 97.69 69 MET B C 1
ATOM 1820 O O . MET B 1 69 ? -0.928 -25.062 5.645 1 97.69 69 MET B O 1
ATOM 1824 N N . ASN B 1 70 ? -2.121 -23.406 4.582 1 98.06 70 ASN B N 1
ATOM 1825 C CA . ASN B 1 70 ? -2.492 -22.594 5.742 1 98.06 70 ASN B CA 1
ATOM 1826 C C . ASN B 1 70 ? -1.264 -22.047 6.461 1 98.06 70 ASN B C 1
ATOM 1828 O O . ASN B 1 70 ? -1.275 -21.875 7.68 1 98.06 70 ASN B O 1
ATOM 1832 N N . SER B 1 71 ? -0.223 -21.844 5.688 1 98.38 71 SER B N 1
ATOM 1833 C CA . SER B 1 71 ? 0.978 -21.391 6.379 1 98.38 71 SER B CA 1
ATOM 1834 C C . SER B 1 71 ? 1.827 -20.5 5.48 1 98.38 71 SER B C 1
ATOM 1836 O O . SER B 1 71 ? 2.217 -19.391 5.883 1 98.38 71 SER B O 1
ATOM 1838 N N . LYS B 1 72 ? 2.121 -21 4.254 1 98.75 72 LYS B N 1
ATOM 1839 C CA . LYS B 1 72 ? 3.164 -20.312 3.49 1 98.75 72 LYS B CA 1
ATOM 1840 C C . LYS B 1 72 ? 2.959 -20.5 1.99 1 98.75 72 LYS B C 1
ATOM 1842 O O . LYS B 1 72 ? 2.619 -21.609 1.541 1 98.75 72 LYS B O 1
ATOM 1847 N N . ILE B 1 73 ? 3.158 -19.453 1.179 1 98.69 73 ILE B N 1
ATOM 1848 C CA . ILE B 1 73 ? 3.258 -19.469 -0.277 1 98.69 73 ILE B CA 1
ATOM 1849 C C . ILE B 1 73 ? 4.504 -18.703 -0.718 1 98.69 73 ILE B C 1
ATOM 1851 O O . ILE B 1 73 ? 4.754 -17.594 -0.256 1 98.69 73 ILE B O 1
ATOM 1855 N N . VAL B 1 74 ? 5.348 -19.266 -1.524 1 98.88 74 VAL B N 1
ATOM 1856 C CA . VAL B 1 74 ? 6.52 -18.609 -2.092 1 98.88 74 VAL B CA 1
ATOM 1857 C C . VAL B 1 74 ? 6.402 -18.578 -3.613 1 98.88 74 VAL B C 1
ATOM 1859 O O . VAL B 1 74 ? 6.164 -19.594 -4.25 1 98.88 74 VAL B O 1
ATOM 1862 N N . LEU B 1 75 ? 6.539 -17.422 -4.184 1 98.75 75 LEU B N 1
ATOM 1863 C CA . LEU B 1 75 ? 6.43 -17.172 -5.617 1 98.75 75 LEU B CA 1
ATOM 1864 C C . LEU B 1 75 ? 7.695 -16.516 -6.156 1 98.75 75 LEU B C 1
ATOM 1866 O O . LEU B 1 75 ? 8.398 -15.82 -5.418 1 98.75 75 LEU B O 1
ATOM 1870 N N . GLU B 1 76 ? 7.945 -16.734 -7.395 1 98.56 76 GLU B N 1
ATOM 1871 C CA . GLU B 1 76 ? 8.922 -15.961 -8.156 1 98.56 76 GLU B CA 1
ATOM 1872 C C . GLU B 1 76 ? 8.32 -15.43 -9.445 1 98.56 76 GLU B C 1
ATOM 1874 O O . GLU B 1 76 ? 7.508 -16.109 -10.086 1 98.56 76 GLU B O 1
ATOM 1879 N N . TRP B 1 77 ? 8.68 -14.273 -9.781 1 97.38 77 TRP B N 1
ATOM 1880 C CA . TRP B 1 77 ? 8.227 -13.68 -11.039 1 97.38 77 TRP B CA 1
ATOM 1881 C C . TRP B 1 77 ? 9.234 -12.648 -11.539 1 97.38 77 TRP B C 1
ATOM 1883 O O . TRP B 1 77 ? 10.219 -12.352 -10.859 1 97.38 77 TRP B O 1
ATOM 1893 N N . ASP B 1 78 ? 9.062 -12.188 -12.766 1 95.69 78 ASP B N 1
ATOM 1894 C CA . ASP B 1 78 ? 9.992 -11.227 -13.352 1 95.69 78 ASP B CA 1
ATOM 1895 C C . ASP B 1 78 ? 10.008 -9.922 -12.562 1 95.69 78 ASP B C 1
ATOM 1897 O O . ASP B 1 78 ? 8.961 -9.414 -12.156 1 95.69 78 ASP B O 1
ATOM 1901 N N . ALA B 1 79 ? 11.156 -9.484 -12.312 1 95.81 79 ALA B N 1
ATOM 1902 C CA . ALA B 1 79 ? 11.289 -8.148 -11.75 1 95.81 79 ALA B CA 1
ATOM 1903 C C . ALA B 1 79 ? 10.828 -7.082 -12.742 1 95.81 79 ALA B C 1
ATOM 1905 O O . ALA B 1 79 ? 11.32 -7.016 -13.867 1 95.81 79 ALA B O 1
ATOM 1906 N N . HIS B 1 80 ? 9.852 -6.355 -12.359 1 92 80 HIS B N 1
ATOM 1907 C CA . HIS B 1 80 ? 9.438 -5.188 -13.133 1 92 80 HIS B CA 1
ATOM 1908 C C . HIS B 1 80 ? 10.031 -3.908 -12.547 1 92 80 HIS B C 1
ATOM 1910 O O . HIS B 1 80 ? 9.883 -3.641 -11.352 1 92 80 HIS B O 1
ATOM 1916 N N . GLU B 1 81 ? 10.625 -3.209 -13.406 1 92.81 81 GLU B N 1
ATOM 1917 C CA . GLU B 1 81 ? 11.336 -2.008 -12.977 1 92.81 81 GLU B CA 1
ATOM 1918 C C . GLU B 1 81 ? 10.633 -0.746 -13.453 1 92.81 81 GLU B C 1
ATOM 1920 O O . GLU B 1 81 ? 9.766 -0.808 -14.328 1 92.81 81 GLU B O 1
ATOM 1925 N N . GLY B 1 82 ? 10.945 0.35 -12.82 1 89.44 82 GLY B N 1
ATOM 1926 C CA . GLY B 1 82 ? 10.32 1.623 -13.141 1 89.44 82 GLY B CA 1
ATOM 1927 C C . GLY B 1 82 ? 9.125 1.94 -12.258 1 89.44 82 GLY B C 1
ATOM 1928 O O . GLY B 1 82 ? 8.75 1.14 -11.398 1 89.44 82 GLY B O 1
ATOM 1929 N N . GLY B 1 83 ? 8.578 3.143 -12.43 1 88.25 83 GLY B N 1
ATOM 1930 C CA . GLY B 1 83 ? 7.465 3.676 -11.664 1 88.25 83 GLY B CA 1
ATOM 1931 C C . GLY B 1 83 ? 6.855 4.922 -12.281 1 88.25 83 GLY B C 1
ATOM 1932 O O . GLY B 1 83 ? 7.246 5.332 -13.375 1 88.25 83 GLY B O 1
ATOM 1933 N N . TYR B 1 84 ? 5.852 5.48 -11.727 1 87.44 84 TYR B N 1
ATOM 1934 C CA . TYR B 1 84 ? 5.094 6.613 -12.242 1 87.44 84 TYR B CA 1
ATOM 1935 C C . TYR B 1 84 ? 6.016 7.781 -12.57 1 87.44 84 TYR B C 1
ATOM 1937 O O . TYR B 1 84 ? 5.812 8.492 -13.555 1 87.44 84 TYR B O 1
ATOM 1945 N N . GLU B 1 85 ? 7.082 7.98 -11.797 1 82.56 85 GLU B N 1
ATOM 1946 C CA . GLU B 1 85 ? 7.98 9.117 -12 1 82.56 85 GLU B CA 1
ATOM 1947 C C . GLU B 1 85 ? 9.398 8.641 -12.328 1 82.56 85 GLU B C 1
ATOM 1949 O O . GLU B 1 85 ? 10.359 9.391 -12.148 1 82.56 85 GLU B O 1
ATOM 1954 N N . SER B 1 86 ? 9.414 7.48 -12.805 1 84.06 86 SER B N 1
ATOM 1955 C CA . SER B 1 86 ? 10.719 6.898 -13.109 1 84.06 86 SER B CA 1
ATOM 1956 C C . SER B 1 86 ? 11.164 7.258 -14.523 1 84.06 86 SER B C 1
ATOM 1958 O O . SER B 1 86 ? 10.344 7.578 -15.375 1 84.06 86 SER B O 1
ATOM 1960 N N . GLN B 1 87 ? 12.453 7.266 -14.711 1 81.12 87 GLN B N 1
ATOM 1961 C CA . GLN B 1 87 ? 13.008 7.41 -16.062 1 81.12 87 GLN B CA 1
ATOM 1962 C C . GLN B 1 87 ? 12.688 6.195 -16.922 1 81.12 87 GLN B C 1
ATOM 1964 O O . GLN B 1 87 ? 12.5 6.32 -18.125 1 81.12 87 GLN B O 1
ATOM 1969 N N . ASN B 1 88 ? 12.594 5.023 -16.25 1 78.31 88 ASN B N 1
ATOM 1970 C CA . ASN B 1 88 ? 12.203 3.805 -16.953 1 78.31 88 ASN B CA 1
ATOM 1971 C C . ASN B 1 88 ? 10.688 3.744 -17.172 1 78.31 88 ASN B C 1
ATOM 1973 O O . ASN B 1 88 ? 9.922 4.246 -16.344 1 78.31 88 ASN B O 1
ATOM 1977 N N . GLU B 1 89 ? 10.398 3.123 -18.266 1 79.69 89 GLU B N 1
ATOM 1978 C CA . GLU B 1 89 ? 8.984 2.875 -18.516 1 79.69 89 GLU B CA 1
ATOM 1979 C C . GLU B 1 89 ? 8.391 1.971 -17.438 1 79.69 89 GLU B C 1
ATOM 1981 O O . GLU B 1 89 ? 9.086 1.129 -16.875 1 79.69 89 GLU B O 1
ATOM 1986 N N . LEU B 1 90 ? 7.129 2.193 -17.25 1 77.81 90 LEU B N 1
ATOM 1987 C CA . LEU B 1 90 ? 6.406 1.39 -16.281 1 77.81 90 LEU B CA 1
ATOM 1988 C C . LEU B 1 90 ? 6.43 -0.086 -16.656 1 77.81 90 LEU B C 1
ATOM 1990 O O . LEU B 1 90 ? 6.293 -0.426 -17.844 1 77.81 90 LEU B O 1
ATOM 1994 N N . LEU B 1 91 ? 6.734 -0.979 -15.742 1 73.5 91 LEU B N 1
ATOM 1995 C CA . LEU B 1 91 ? 6.613 -2.432 -15.836 1 73.5 91 LEU B CA 1
ATOM 1996 C C . LEU B 1 91 ? 7.629 -3.002 -16.812 1 73.5 91 LEU B C 1
ATOM 1998 O O . LEU B 1 91 ? 7.359 -4.008 -17.484 1 73.5 91 LEU B O 1
ATOM 2002 N N . THR B 1 92 ? 8.758 -2.326 -17.016 1 85.75 92 THR B N 1
ATOM 2003 C CA . THR B 1 92 ? 9.852 -2.9 -17.797 1 85.75 92 THR B CA 1
ATOM 2004 C C . THR B 1 92 ? 10.453 -4.109 -17.078 1 85.75 92 THR B C 1
ATOM 2006 O O . THR B 1 92 ? 10.734 -4.047 -15.883 1 85.75 92 THR B O 1
ATOM 2009 N N . THR B 1 93 ? 10.617 -5.172 -17.828 1 90.69 93 THR B N 1
ATOM 2010 C CA . THR B 1 93 ? 11.219 -6.359 -17.219 1 90.69 93 THR B CA 1
ATOM 2011 C C . THR B 1 93 ? 12.711 -6.156 -17 1 90.69 93 THR B C 1
ATOM 2013 O O . THR B 1 93 ? 13.406 -5.609 -17.859 1 90.69 93 THR B O 1
ATOM 2016 N N . GLY B 1 94 ? 13.266 -6.48 -15.93 1 92.12 94 GLY B N 1
ATOM 2017 C CA . GLY B 1 94 ? 14.656 -6.266 -15.555 1 92.12 94 GLY B CA 1
ATOM 2018 C C . GLY B 1 94 ? 15.562 -7.402 -15.977 1 92.12 94 GLY B C 1
ATOM 2019 O O . GLY B 1 94 ? 16.797 -7.281 -15.906 1 92.12 94 GLY B O 1
ATOM 2020 N N . GLY B 1 95 ? 14.977 -8.555 -16.391 1 94.44 95 GLY B N 1
ATOM 2021 C CA . GLY B 1 95 ? 15.773 -9.688 -16.828 1 94.44 95 GLY B CA 1
ATOM 2022 C C . GLY B 1 95 ? 16.203 -10.586 -15.688 1 94.44 95 GLY B C 1
ATOM 2023 O O . GLY B 1 95 ? 17.219 -11.289 -15.797 1 94.44 95 GLY B O 1
ATOM 2024 N N . TYR B 1 96 ? 15.695 -10.461 -14.586 1 97.44 96 TYR B N 1
ATOM 2025 C CA . TYR B 1 96 ? 15.883 -11.32 -13.422 1 97.44 96 TYR B CA 1
ATOM 2026 C C . TYR B 1 96 ? 14.57 -11.492 -12.656 1 97.44 96 TYR B C 1
ATOM 2028 O O . TYR B 1 96 ? 13.531 -10.969 -13.07 1 97.44 96 TYR B O 1
ATOM 2036 N N . LYS B 1 97 ? 14.562 -12.297 -11.656 1 97.88 97 LYS B N 1
ATOM 2037 C CA . LYS B 1 97 ? 13.336 -12.57 -10.906 1 97.88 97 LYS B CA 1
ATOM 2038 C C . LYS B 1 97 ? 13.43 -12.031 -9.484 1 97.88 97 LYS B C 1
ATOM 2040 O O . LYS B 1 97 ? 14.523 -11.914 -8.93 1 97.88 97 LYS B O 1
ATOM 2045 N N . THR B 1 98 ? 12.312 -11.664 -8.953 1 98.31 98 THR B N 1
ATOM 2046 C CA . THR B 1 98 ? 12.18 -11.422 -7.52 1 98.31 98 THR B CA 1
ATOM 2047 C C . THR B 1 98 ? 11.461 -12.586 -6.836 1 98.31 98 THR B C 1
ATOM 2049 O O . THR B 1 98 ? 10.891 -13.445 -7.508 1 98.31 98 THR B O 1
ATOM 2052 N N . ARG B 1 99 ? 11.648 -12.617 -5.555 1 98.75 99 ARG B N 1
ATOM 2053 C CA . ARG B 1 99 ? 11.039 -13.664 -4.734 1 98.75 99 ARG B CA 1
ATOM 2054 C C . ARG B 1 99 ? 10.055 -13.07 -3.736 1 98.75 99 ARG B C 1
ATOM 2056 O O . ARG B 1 99 ? 10.383 -12.125 -3.014 1 98.75 99 ARG B O 1
ATOM 2063 N N . THR B 1 100 ? 8.828 -13.617 -3.744 1 98.75 100 THR B N 1
ATOM 2064 C CA . THR B 1 100 ? 7.793 -13.195 -2.809 1 98.75 100 THR B CA 1
ATOM 2065 C C . THR B 1 100 ? 7.441 -14.328 -1.848 1 98.75 100 THR B C 1
ATOM 2067 O O . THR B 1 100 ? 7.152 -15.445 -2.275 1 98.75 100 THR B O 1
ATOM 2070 N N . GLU B 1 101 ? 7.531 -14.039 -0.592 1 98.81 101 GLU B N 1
ATOM 2071 C CA . GLU B 1 101 ? 7.113 -14.969 0.455 1 98.81 101 GLU B CA 1
ATOM 2072 C C . GLU B 1 101 ? 5.887 -14.438 1.199 1 98.81 101 GLU B C 1
ATOM 2074 O O . GLU B 1 101 ? 5.914 -13.328 1.74 1 98.81 101 GLU B O 1
ATOM 2079 N N . MET B 1 102 ? 4.844 -15.219 1.227 1 98.81 102 MET B N 1
ATOM 2080 C CA . MET B 1 102 ? 3.635 -14.914 1.986 1 98.81 102 MET B CA 1
ATOM 2081 C C . MET B 1 102 ? 3.484 -15.867 3.17 1 98.81 102 MET B C 1
ATOM 2083 O O . MET B 1 102 ? 3.492 -17.078 2.996 1 98.81 102 MET B O 1
ATOM 2087 N N . ILE B 1 103 ? 3.393 -15.305 4.297 1 98.88 103 ILE B N 1
ATOM 2088 C CA . ILE B 1 103 ? 3.223 -16.078 5.52 1 98.88 103 ILE B CA 1
ATOM 2089 C C . ILE B 1 103 ? 1.862 -15.773 6.141 1 98.88 103 ILE B C 1
ATOM 2091 O O . ILE B 1 103 ? 1.449 -14.609 6.199 1 98.88 103 ILE B O 1
ATOM 2095 N N . PHE B 1 104 ? 1.178 -16.797 6.574 1 98.81 104 PHE B N 1
ATOM 2096 C CA . PHE B 1 104 ? -0.118 -16.703 7.238 1 98.81 104 PHE B CA 1
ATOM 2097 C C . PHE B 1 104 ? -0.034 -17.219 8.672 1 98.81 104 PHE B C 1
ATOM 2099 O O . PHE B 1 104 ? 0.395 -18.359 8.906 1 98.81 104 PHE B O 1
ATOM 2106 N N . GLU B 1 105 ? -0.382 -16.406 9.594 1 98.75 105 GLU B N 1
ATOM 2107 C CA . GLU B 1 105 ? -0.307 -16.766 11.008 1 98.75 105 GLU B CA 1
ATOM 2108 C C . GLU B 1 105 ? -1.646 -16.531 11.711 1 98.75 105 GLU B C 1
ATOM 2110 O O . GLU B 1 105 ? -2.215 -15.445 11.633 1 98.75 105 GLU B O 1
ATOM 2115 N N . SER B 1 106 ? -2.105 -17.562 12.352 1 98.5 106 SER B N 1
ATOM 2116 C CA . SER B 1 106 ? -3.303 -17.406 13.172 1 98.5 106 SER B CA 1
ATOM 2117 C C . SER B 1 106 ? -3.008 -16.609 14.445 1 98.5 106 SER B C 1
ATOM 2119 O O . SER B 1 106 ? -2.092 -16.953 15.195 1 98.5 106 SER B O 1
ATOM 2121 N N . LEU B 1 107 ? -3.742 -15.547 14.656 1 97.62 107 LEU B N 1
ATOM 2122 C CA . LEU B 1 107 ? -3.65 -14.812 15.914 1 97.62 107 LEU B CA 1
ATOM 2123 C C . LEU B 1 107 ? -4.645 -15.352 16.938 1 97.62 107 LEU B C 1
ATOM 2125 O O . LEU B 1 107 ? -4.348 -15.398 18.141 1 97.62 107 LEU B O 1
ATOM 2129 N N . ASP B 1 108 ? -5.816 -15.711 16.5 1 96.56 108 ASP B N 1
ATOM 2130 C CA . ASP B 1 108 ? -6.871 -16.438 17.203 1 96.56 108 ASP B CA 1
ATOM 2131 C C . ASP B 1 108 ? -7.871 -17.031 16.203 1 96.56 108 ASP B C 1
ATOM 2133 O O . ASP B 1 108 ? -7.594 -17.109 15.008 1 96.56 108 ASP B O 1
ATOM 2137 N N . SER B 1 109 ? -9.016 -17.531 16.625 1 96.81 109 SER B N 1
ATOM 2138 C CA . SER B 1 109 ? -9.922 -18.312 15.797 1 96.81 109 SER B CA 1
ATOM 2139 C C . SER B 1 109 ? -10.5 -17.484 14.664 1 96.81 109 SER B C 1
ATOM 2141 O O . SER B 1 109 ? -10.953 -18.016 13.648 1 96.81 109 SER B O 1
ATOM 2143 N N . ASN B 1 110 ? -10.445 -16.109 14.703 1 97.62 110 ASN B N 1
ATOM 2144 C CA . ASN B 1 110 ? -11.094 -15.273 13.695 1 97.62 110 ASN B CA 1
ATOM 2145 C C . ASN B 1 110 ? -10.172 -14.156 13.211 1 97.62 110 ASN B C 1
ATOM 2147 O O . ASN B 1 110 ? -10.633 -13.172 12.633 1 97.62 110 ASN B O 1
ATOM 2151 N N . ASN B 1 111 ? -8.906 -14.227 13.547 1 98.06 111 ASN B N 1
ATOM 2152 C CA . ASN B 1 111 ? -7.938 -13.219 13.141 1 98.06 111 ASN B CA 1
ATOM 2153 C C . ASN B 1 111 ? -6.672 -13.852 12.57 1 98.06 111 ASN B C 1
ATOM 2155 O O . ASN B 1 111 ? -6.09 -14.75 13.18 1 98.06 111 ASN B O 1
ATOM 2159 N N . THR B 1 112 ? -6.301 -13.453 11.406 1 98.81 112 THR B N 1
ATOM 2160 C CA . THR B 1 112 ? -5.125 -13.969 10.711 1 98.81 112 THR B CA 1
ATOM 2161 C C . THR B 1 112 ? -4.176 -12.836 10.336 1 98.81 112 THR B C 1
ATOM 2163 O O . THR B 1 112 ? -4.613 -11.789 9.852 1 98.81 112 THR B O 1
ATOM 2166 N N . LEU B 1 113 ? -2.924 -12.977 10.641 1 98.69 113 LEU B N 1
ATOM 2167 C CA . LEU B 1 113 ? -1.882 -12.062 10.188 1 98.69 113 LEU B CA 1
ATOM 2168 C C . LEU B 1 113 ? -1.274 -12.539 8.867 1 98.69 113 LEU B C 1
ATOM 2170 O O . LEU B 1 113 ? -0.833 -13.688 8.766 1 98.69 113 LEU B O 1
ATOM 2174 N N . VAL B 1 114 ? -1.356 -11.727 7.836 1 98.81 114 VAL B N 1
ATOM 2175 C CA . VAL B 1 114 ? -0.729 -12 6.547 1 98.81 114 VAL B CA 1
ATOM 2176 C C . VAL B 1 114 ? 0.522 -11.141 6.391 1 98.81 114 VAL B C 1
ATOM 2178 O O . VAL B 1 114 ? 0.469 -9.922 6.551 1 98.81 114 VAL B O 1
ATOM 2181 N N . LYS B 1 115 ? 1.672 -11.758 6.117 1 98.69 115 LYS B N 1
ATOM 2182 C CA . LYS B 1 115 ? 2.938 -11.078 5.848 1 98.69 115 LYS B CA 1
ATOM 2183 C C . LYS B 1 115 ? 3.439 -11.391 4.441 1 98.69 115 LYS B C 1
ATOM 2185 O O . LYS B 1 115 ? 3.584 -12.555 4.07 1 98.69 115 LYS B O 1
ATOM 2190 N N . ILE B 1 116 ? 3.664 -10.375 3.621 1 98.81 116 ILE B N 1
ATOM 2191 C CA . ILE B 1 116 ? 4.18 -10.539 2.268 1 98.81 116 ILE B CA 1
ATOM 2192 C C . ILE B 1 116 ? 5.535 -9.852 2.143 1 98.81 116 ILE B C 1
ATOM 2194 O O . ILE B 1 116 ? 5.637 -8.633 2.334 1 98.81 116 ILE B O 1
ATOM 2198 N N . THR B 1 117 ? 6.566 -10.594 1.882 1 98.75 117 THR B N 1
ATOM 2199 C CA . THR B 1 117 ? 7.926 -10.086 1.728 1 98.75 117 THR B CA 1
ATOM 2200 C C . THR B 1 117 ? 8.43 -10.312 0.304 1 98.75 117 THR B C 1
ATOM 2202 O O . THR B 1 117 ? 8.32 -11.414 -0.23 1 98.75 117 THR B O 1
ATOM 2205 N N . GLU B 1 118 ? 8.914 -9.289 -0.344 1 98.75 118 GLU B N 1
ATOM 2206 C CA . GLU B 1 118 ? 9.531 -9.445 -1.658 1 98.75 118 GLU B CA 1
ATOM 2207 C C . GLU B 1 118 ? 10.984 -8.984 -1.646 1 98.75 118 GLU B C 1
ATOM 2209 O O . GLU B 1 118 ? 11.305 -7.953 -1.051 1 98.75 118 GLU B O 1
ATOM 2214 N N . SER B 1 119 ? 11.789 -9.734 -2.221 1 98.31 119 SER B N 1
ATOM 2215 C CA . SER B 1 119 ? 13.234 -9.523 -2.262 1 98.31 119 SER B CA 1
ATOM 2216 C C . SER B 1 119 ? 13.812 -9.938 -3.609 1 98.31 119 SER B C 1
ATOM 2218 O O . SER B 1 119 ? 13.078 -10.336 -4.516 1 98.31 119 SER B O 1
ATOM 2220 N N . GLY B 1 120 ? 15.102 -9.734 -3.75 1 98.19 120 GLY B N 1
ATOM 2221 C CA . GLY B 1 120 ? 15.797 -10.211 -4.934 1 98.19 120 GLY B CA 1
ATOM 2222 C C . GLY B 1 120 ? 16.031 -9.125 -5.969 1 98.19 120 GLY B C 1
ATOM 2223 O O . GLY B 1 120 ? 16.453 -9.406 -7.094 1 98.19 120 GLY B O 1
ATOM 2224 N N . TRP B 1 121 ? 15.781 -7.902 -5.621 1 97.62 121 TRP B N 1
ATOM 2225 C CA . TRP B 1 121 ? 15.984 -6.785 -6.535 1 97.62 121 TRP B CA 1
ATOM 2226 C C . TRP B 1 121 ? 17.469 -6.473 -6.691 1 97.62 121 TRP B C 1
ATOM 2228 O O . TRP B 1 121 ? 18.234 -6.625 -5.746 1 97.62 121 TRP B O 1
ATOM 2238 N N . ARG B 1 122 ? 17.781 -6.023 -7.793 1 96.38 122 ARG B N 1
ATOM 2239 C CA . ARG B 1 122 ? 19.109 -5.445 -7.992 1 96.38 122 ARG B CA 1
ATOM 2240 C C . ARG B 1 122 ? 19.203 -4.07 -7.336 1 96.38 122 ARG B C 1
ATOM 2242 O O . ARG B 1 122 ? 18.188 -3.434 -7.059 1 96.38 122 ARG B O 1
ATOM 2249 N N . GLU B 1 123 ? 20.453 -3.725 -7.047 1 96.19 123 GLU B N 1
ATOM 2250 C CA . GLU B 1 123 ? 20.656 -2.408 -6.453 1 96.19 123 GLU B CA 1
ATOM 2251 C C . GLU B 1 123 ? 20.828 -1.338 -7.527 1 96.19 123 GLU B C 1
ATOM 2253 O O . GLU B 1 123 ? 21.953 -1.047 -7.949 1 96.19 123 GLU B O 1
ATOM 2258 N N . SER B 1 124 ? 19.719 -0.72 -7.996 1 94.62 124 SER B N 1
ATOM 2259 C CA . SER B 1 124 ? 19.672 0.354 -8.984 1 94.62 124 SER B CA 1
ATOM 2260 C C . SER B 1 124 ? 18.453 1.239 -8.773 1 94.62 124 SER B C 1
ATOM 2262 O O . SER B 1 124 ? 17.5 0.847 -8.094 1 94.62 124 SER B O 1
ATOM 2264 N N . GLN B 1 125 ? 18.516 2.414 -9.367 1 95.38 125 GLN B N 1
ATOM 2265 C CA . GLN B 1 125 ? 17.375 3.311 -9.266 1 95.38 125 GLN B CA 1
ATOM 2266 C C . GLN B 1 125 ? 16.141 2.693 -9.906 1 95.38 125 GLN B C 1
ATOM 2268 O O . GLN B 1 125 ? 15.031 2.803 -9.359 1 95.38 125 GLN B O 1
ATOM 2273 N N . ALA B 1 126 ? 16.312 2.074 -11.047 1 94.56 126 ALA B N 1
ATOM 2274 C CA . ALA B 1 126 ? 15.18 1.454 -11.742 1 94.56 126 ALA B CA 1
ATOM 2275 C C . ALA B 1 126 ? 14.555 0.351 -10.898 1 94.56 126 ALA B C 1
ATOM 2277 O O . ALA B 1 126 ? 13.328 0.231 -10.836 1 94.56 126 ALA B O 1
ATOM 2278 N N . ALA B 1 127 ? 15.375 -0.453 -10.289 1 96 127 ALA B N 1
ATOM 2279 C CA . ALA B 1 127 ? 14.898 -1.535 -9.43 1 96 127 ALA B CA 1
ATOM 2280 C C . ALA B 1 127 ? 14.227 -0.986 -8.172 1 96 127 ALA B C 1
ATOM 2282 O O . ALA B 1 127 ? 13.227 -1.535 -7.707 1 96 127 ALA B O 1
ATOM 2283 N N . LEU B 1 128 ? 14.812 0.12 -7.629 1 97.06 128 LEU B N 1
ATOM 2284 C CA . LEU B 1 128 ? 14.203 0.783 -6.484 1 97.06 128 LEU B CA 1
ATOM 2285 C C . LEU B 1 128 ? 12.797 1.273 -6.832 1 97.06 128 LEU B C 1
ATOM 2287 O O . LEU B 1 128 ? 11.852 1.033 -6.078 1 97.06 128 LEU B O 1
ATOM 2291 N N . ASP B 1 129 ? 12.68 1.896 -7.953 1 96.88 129 ASP B N 1
ATOM 2292 C CA . ASP B 1 129 ? 11.375 2.381 -8.398 1 96.88 129 ASP B CA 1
ATOM 2293 C C . ASP B 1 129 ? 10.383 1.234 -8.531 1 96.88 129 ASP B C 1
ATOM 2295 O O . ASP B 1 129 ? 9.234 1.35 -8.102 1 96.88 129 ASP B O 1
ATOM 2299 N N . GLY B 1 130 ? 10.836 0.16 -9.117 1 96.44 130 GLY B N 1
ATOM 2300 C CA . GLY B 1 130 ? 9.992 -1.02 -9.25 1 96.44 130 GLY B CA 1
ATOM 2301 C C . GLY B 1 130 ? 9.617 -1.631 -7.914 1 96.44 130 GLY B C 1
ATOM 2302 O O . GLY B 1 130 ? 8.484 -2.086 -7.73 1 96.44 130 GLY B O 1
ATOM 2303 N N . SER B 1 131 ? 10.547 -1.659 -7 1 97.62 131 SER B N 1
ATOM 2304 C CA . SER B 1 131 ? 10.281 -2.227 -5.68 1 97.62 131 SER B CA 1
ATOM 2305 C C . SER B 1 131 ? 9.242 -1.412 -4.926 1 97.62 131 SER B C 1
ATOM 2307 O O . SER B 1 131 ? 8.422 -1.969 -4.191 1 97.62 131 SER B O 1
ATOM 2309 N N . TYR B 1 132 ? 9.219 -0.072 -5.078 1 97.56 132 TYR B N 1
ATOM 2310 C CA . TYR B 1 132 ? 8.172 0.758 -4.504 1 97.56 132 TYR B CA 1
ATOM 2311 C C . TYR B 1 132 ? 6.812 0.417 -5.109 1 97.56 132 TYR B C 1
ATOM 2313 O O . TYR B 1 132 ? 5.805 0.366 -4.402 1 97.56 132 TYR B O 1
ATOM 2321 N N . MET B 1 133 ? 6.82 0.193 -6.41 1 96.81 133 MET B N 1
ATOM 2322 C CA . MET B 1 133 ? 5.574 -0.156 -7.09 1 96.81 133 MET B CA 1
ATOM 2323 C C . MET B 1 133 ? 5 -1.456 -6.535 1 96.81 133 MET B C 1
ATOM 2325 O O . MET B 1 133 ? 3.803 -1.539 -6.25 1 96.81 133 MET B O 1
ATOM 2329 N N . ASN B 1 134 ? 5.902 -2.408 -6.383 1 97.44 134 ASN B N 1
ATOM 2330 C CA . ASN B 1 134 ? 5.418 -3.686 -5.871 1 97.44 134 ASN B CA 1
ATOM 2331 C C . ASN B 1 134 ? 5.074 -3.6 -4.387 1 97.44 134 ASN B C 1
ATOM 2333 O O . ASN B 1 134 ? 4.148 -4.27 -3.92 1 97.44 134 ASN B O 1
ATOM 2337 N N . CYS B 1 135 ? 5.82 -2.764 -3.611 1 98.19 135 CYS B N 1
ATOM 2338 C CA . CYS B 1 135 ? 5.484 -2.537 -2.209 1 98.19 135 CYS B CA 1
ATOM 2339 C C . CYS B 1 135 ? 4.062 -2.012 -2.064 1 98.19 135 CYS B C 1
ATOM 2341 O O . CYS B 1 135 ? 3.26 -2.574 -1.318 1 98.19 135 CYS B O 1
ATOM 2343 N N . GLN B 1 136 ? 3.748 -0.959 -2.793 1 97.88 136 GLN B N 1
ATOM 2344 C CA . GLN B 1 136 ? 2.395 -0.418 -2.736 1 97.88 136 GLN B CA 1
ATOM 2345 C C . GLN B 1 136 ? 1.393 -1.379 -3.371 1 97.88 136 GLN B C 1
ATOM 2347 O O . GLN B 1 136 ? 0.242 -1.461 -2.934 1 97.88 136 GLN B O 1
ATOM 2352 N N . GLY B 1 137 ? 1.769 -2.191 -4.348 1 97.31 137 GLY B N 1
ATOM 2353 C CA . GLY B 1 137 ? 0.9 -3.186 -4.957 1 97.31 137 GLY B CA 1
ATOM 2354 C C . GLY B 1 137 ? 0.466 -4.273 -3.99 1 97.31 137 GLY B C 1
ATOM 2355 O O . GLY B 1 137 ? -0.712 -4.633 -3.941 1 97.31 137 GLY B O 1
ATOM 2356 N N . TRP B 1 138 ? 1.459 -4.789 -3.25 1 98.44 138 TRP B N 1
ATOM 2357 C CA . TRP B 1 138 ? 1.133 -5.824 -2.273 1 98.44 138 TRP B CA 1
ATOM 2358 C C . TRP B 1 138 ? 0.244 -5.266 -1.167 1 98.44 138 TRP B C 1
ATOM 2360 O O . TRP B 1 138 ? -0.617 -5.973 -0.638 1 98.44 138 TRP B O 1
ATOM 2370 N N . MET B 1 139 ? 0.482 -3.998 -0.756 1 98.56 139 MET B N 1
ATOM 2371 C CA . MET B 1 139 ? -0.427 -3.389 0.209 1 98.56 139 MET B CA 1
ATOM 2372 C C . MET B 1 139 ? -1.825 -3.234 -0.382 1 98.56 139 MET B C 1
ATOM 2374 O O . MET B 1 139 ? -2.822 -3.486 0.297 1 98.56 139 MET B O 1
ATOM 2378 N N . ASN B 1 140 ? -1.918 -2.82 -1.655 1 98.44 140 ASN B N 1
ATOM 2379 C CA . ASN B 1 140 ? -3.217 -2.75 -2.314 1 98.44 140 ASN B CA 1
ATOM 2380 C C . ASN B 1 140 ? -3.92 -4.105 -2.312 1 98.44 140 ASN B C 1
ATOM 2382 O O . ASN B 1 140 ? -5.102 -4.195 -1.969 1 98.44 140 ASN B O 1
ATOM 2386 N N . MET B 1 141 ? -3.156 -5.16 -2.682 1 98.5 141 MET B N 1
ATOM 2387 C CA . MET B 1 141 ? -3.732 -6.5 -2.66 1 98.5 141 MET B CA 1
ATOM 2388 C C . MET B 1 141 ? -4.273 -6.84 -1.274 1 98.5 141 MET B C 1
ATOM 2390 O O . MET B 1 141 ? -5.375 -7.379 -1.147 1 98.5 141 MET B O 1
ATOM 2394 N N . SER B 1 142 ? -3.492 -6.539 -0.239 1 98.62 142 SER B N 1
ATOM 2395 C CA . SER B 1 142 ? -3.869 -6.84 1.139 1 98.62 142 SER B CA 1
ATOM 2396 C C . SER B 1 142 ? -5.148 -6.113 1.535 1 98.62 142 SER B C 1
ATOM 2398 O O . SER B 1 142 ? -6.039 -6.699 2.152 1 98.62 142 SER B O 1
ATOM 2400 N N . CYS B 1 143 ? -5.262 -4.844 1.171 1 98.69 143 CYS B N 1
ATOM 2401 C CA . CYS B 1 143 ? -6.465 -4.066 1.446 1 98.69 143 CYS B CA 1
ATOM 2402 C C . CYS B 1 143 ? -7.668 -4.656 0.721 1 98.69 143 CYS B C 1
ATOM 2404 O O . CYS B 1 143 ? -8.75 -4.777 1.301 1 98.69 143 CYS B O 1
ATOM 2406 N N . CYS B 1 144 ? -7.488 -5.023 -0.549 1 98.69 144 CYS B N 1
ATOM 2407 C CA . CYS B 1 144 ? -8.562 -5.594 -1.35 1 98.69 144 CYS B CA 1
ATOM 2408 C C . CYS B 1 144 ? -9 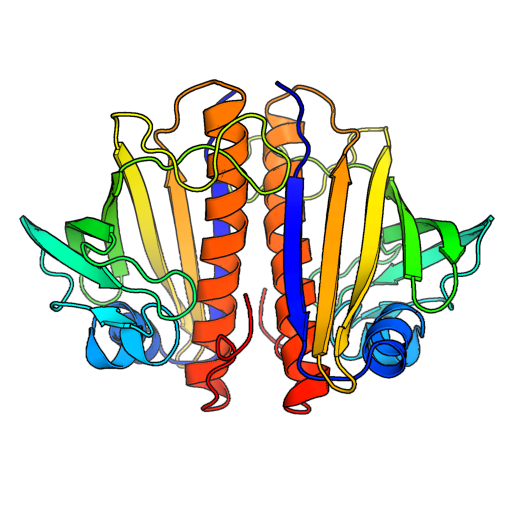-6.941 -0.79 1 98.69 144 CYS B C 1
ATOM 2410 O O . CYS B 1 144 ? -10.195 -7.258 -0.781 1 98.69 144 CYS B O 1
ATOM 2412 N N . LEU B 1 145 ? -8.016 -7.746 -0.354 1 98.75 145 LEU B N 1
ATOM 2413 C CA . LEU B 1 145 ? -8.32 -9.016 0.294 1 98.75 145 LEU B CA 1
ATOM 2414 C C . LEU B 1 145 ? -9.172 -8.805 1.536 1 98.75 145 LEU B C 1
ATOM 2416 O O . LEU B 1 145 ? -10.195 -9.477 1.715 1 98.75 145 LEU B O 1
ATOM 2420 N N . LYS B 1 146 ? -8.773 -7.836 2.414 1 98.75 146 LYS B N 1
ATOM 2421 C CA . LYS B 1 146 ? -9.531 -7.512 3.621 1 98.75 146 LYS B CA 1
ATOM 2422 C C . LYS B 1 146 ? -10.945 -7.066 3.277 1 98.75 146 LYS B C 1
ATOM 2424 O O . LYS B 1 146 ? -11.914 -7.539 3.875 1 98.75 146 LYS B O 1
ATOM 2429 N N . ALA B 1 147 ? -11.102 -6.199 2.291 1 98.69 147 ALA B N 1
ATOM 2430 C CA . ALA B 1 147 ? -12.406 -5.703 1.862 1 98.69 147 ALA B CA 1
ATOM 2431 C C . ALA B 1 147 ? -13.273 -6.84 1.331 1 98.69 147 ALA B C 1
ATOM 2433 O O . ALA B 1 147 ? -14.469 -6.906 1.627 1 98.69 147 ALA B O 1
ATOM 2434 N N . TYR B 1 148 ? -12.711 -7.727 0.559 1 98.62 148 TYR B N 1
ATOM 2435 C CA . TYR B 1 148 ? -13.383 -8.875 -0.044 1 98.62 148 TYR B CA 1
ATOM 2436 C C . TYR B 1 148 ? -13.906 -9.82 1.026 1 98.62 148 TYR B C 1
ATOM 2438 O O . TYR B 1 148 ? -15.078 -10.195 1.013 1 98.62 148 TYR B O 1
ATOM 2446 N N . LEU B 1 149 ? -13.078 -10.117 1.98 1 98.69 149 LEU B N 1
ATOM 2447 C CA . LEU B 1 149 ? -13.414 -11.141 2.959 1 98.69 149 LEU B CA 1
ATOM 2448 C C . LEU B 1 149 ? -14.305 -10.578 4.059 1 98.69 149 LEU B C 1
ATOM 2450 O O . LEU B 1 149 ? -15.234 -11.25 4.52 1 98.69 149 LEU B O 1
ATOM 2454 N N . GLU B 1 150 ? -14.062 -9.336 4.527 1 98.56 150 GLU B N 1
ATOM 2455 C CA . GLU B 1 150 ? -14.742 -8.805 5.707 1 98.56 150 GLU B CA 1
ATOM 2456 C C . GLU B 1 150 ? -16.016 -8.055 5.32 1 98.56 150 GLU B C 1
ATOM 2458 O O . GLU B 1 150 ? -16.969 -7.984 6.102 1 98.56 150 GLU B O 1
ATOM 2463 N N . TYR B 1 151 ? -16.062 -7.543 4.066 1 98.06 151 TYR B N 1
ATOM 2464 C CA . TYR B 1 151 ? -17.172 -6.656 3.725 1 98.06 151 TYR B CA 1
ATOM 2465 C C . TYR B 1 151 ? -17.844 -7.102 2.434 1 98.06 151 TYR B C 1
ATOM 2467 O O . TYR B 1 151 ? -18.891 -6.562 2.057 1 98.06 151 TYR B O 1
ATOM 2475 N N . GLY B 1 152 ? -17.234 -8.055 1.668 1 97.81 152 GLY B N 1
ATOM 2476 C CA . GLY B 1 152 ? -17.859 -8.578 0.461 1 97.81 152 GLY B CA 1
ATOM 2477 C C . GLY B 1 152 ? -17.828 -7.609 -0.702 1 97.81 152 GLY B C 1
ATOM 2478 O O . GLY B 1 152 ? -18.734 -7.586 -1.529 1 97.81 152 GLY B O 1
ATOM 2479 N N . ILE B 1 153 ? -16.812 -6.75 -0.751 1 97.06 153 ILE B N 1
ATOM 2480 C CA . ILE B 1 153 ? -16.766 -5.766 -1.828 1 97.06 153 ILE B CA 1
ATOM 2481 C C . ILE B 1 153 ? -15.508 -5.984 -2.664 1 97.06 153 ILE B C 1
ATOM 2483 O O . ILE B 1 153 ? -14.531 -6.574 -2.189 1 97.06 153 ILE B O 1
ATOM 2487 N N . ASN B 1 154 ? -15.531 -5.508 -3.889 1 96.5 154 ASN B N 1
ATOM 2488 C CA . ASN B 1 154 ? -14.359 -5.43 -4.754 1 96.5 154 ASN B CA 1
ATOM 2489 C C . ASN B 1 154 ? -13.758 -4.027 -4.77 1 96.5 154 ASN B C 1
ATOM 2491 O O . ASN B 1 154 ? -14.086 -3.217 -5.637 1 96.5 154 ASN B O 1
ATOM 2495 N N . LEU B 1 155 ? -12.867 -3.785 -3.852 1 97.75 155 LEU B N 1
ATOM 2496 C CA . LEU B 1 155 ? -12.289 -2.461 -3.654 1 97.75 155 LEU B CA 1
ATOM 2497 C C . LEU B 1 155 ? -11.422 -2.064 -4.844 1 97.75 155 LEU B C 1
ATOM 2499 O O . LEU B 1 155 ? -11.227 -0.877 -5.109 1 97.75 155 LEU B O 1
ATOM 2503 N N . ARG B 1 156 ? -10.898 -3.02 -5.547 1 96.38 156 ARG B N 1
ATOM 2504 C CA . ARG B 1 156 ? -9.945 -2.773 -6.625 1 96.38 156 ARG B CA 1
ATOM 2505 C C . ARG B 1 156 ? -10.648 -2.215 -7.859 1 96.38 156 ARG B C 1
ATOM 2507 O O . ARG B 1 156 ? -10 -1.648 -8.742 1 96.38 156 ARG B O 1
ATOM 2514 N N . LYS B 1 157 ? -11.961 -2.439 -7.961 1 93.12 157 LYS B N 1
ATOM 2515 C CA . LYS B 1 157 ? -12.703 -1.922 -9.102 1 93.12 157 LYS B CA 1
ATOM 2516 C C . LYS B 1 157 ? -12.531 -0.411 -9.234 1 93.12 157 LYS B C 1
ATOM 2518 O O . LYS B 1 157 ? -12.883 0.341 -8.32 1 93.12 157 LYS B O 1
ATOM 2523 N N . GLY B 1 158 ? -11.977 0.025 -10.328 1 92.06 158 GLY B N 1
ATOM 2524 C CA . GLY B 1 158 ? -11.812 1.446 -10.586 1 92.06 158 GLY B CA 1
ATOM 2525 C C . GLY B 1 158 ? -10.664 2.064 -9.812 1 92.06 158 GLY B C 1
ATOM 2526 O O . GLY B 1 158 ? -10.648 3.275 -9.578 1 92.06 158 GLY B O 1
ATOM 2527 N N . PHE B 1 159 ? -9.688 1.275 -9.32 1 93.75 159 PHE B N 1
ATOM 2528 C CA . PHE B 1 159 ? -8.625 1.754 -8.438 1 93.75 159 PHE B CA 1
ATOM 2529 C C . PHE B 1 159 ? -7.531 2.447 -9.234 1 93.75 159 PHE B C 1
ATOM 2531 O O . PHE B 1 159 ? -6.973 3.455 -8.789 1 93.75 159 PHE B O 1
ATOM 2538 N N . PHE B 1 160 ? -7.152 1.843 -10.375 1 89.12 160 PHE B N 1
ATOM 2539 C CA . PHE B 1 160 ? -6.035 2.373 -11.148 1 89.12 160 PHE B CA 1
ATOM 2540 C C . PHE B 1 160 ? -6.527 3.004 -12.445 1 89.12 160 PHE B C 1
ATOM 2542 O O . PHE B 1 160 ? -7.562 2.609 -12.984 1 89.12 160 PHE B O 1
#

Radius of gyration: 18.79 Å; Cα contacts (8 Å, |Δi|>4): 791; chains: 2; bounding box: 40×54×47 Å

Foldseek 3Di:
DFLKDKDKDKAQAALQVLQCCCFAFVNLCLAALVVTKAGGQDAQDWIFGHHPVDGDPRGWIKHWHDDDRSFKTKIKGFQFWAAPPGPDDGRDGPPDIKMKMWTWDGPDRGMIMIMIMIGDFDPDPRSNRSSVVVVVSVVSSSVRSNCCVVPNDHPCVVVD/DFLKDKDKDKAQAALQVLQCCCFAFVNLCLAALVVTKAGGQDAQDWIFGHHPVDGDPRGWIKHWHDDDRSFKTKIKTFQFWAAPPGPDDGRHGPPDIKMKMWTWDDPDRGMIMIMIMIGDFDPDPRSNRSSVVVVVSVVSSSVRSNCCPVPNDHPCVVVD

Sequence (320 aa):
MNLKFTVQTKIQKSLEVVFQAVYDPKQLSGYFTTGGASGPLKPGTEVIWKFEDFPSEEGVRVFVKEVEMNSKIVLEWDAHEGGYESQNELLTTGGYKTRTEMIFESLDSNNTLVKITESGWRESQAALDGSYMNCQGWMNMSCCLKAYLEYGINLRKGFFMNLKFTVQTKIQKSLEVVFQAVYDPKQLSGYFTTGGASGPLKPGTEVIWKFEDFPSEEGVRVFVKEVEMNSKIVLEWDAHEGGYESQNELLTTGGYKTRTEMIFESLDSNNTLVKITESGWRESQAALDGSYMNCQGWMNMSCCLKAYLEYGINLRKGFF

InterPro domains:
  IPR013538 Activator of Hsp90 ATPase homologue 1/2-like, C-terminal [PF08327] (14-150)
  IPR023393 START-like domain superfamily [G3DSA:3.30.530.20] (4-160)

Secondary structure (DSSP, 8-state):
----EEEEEEESS-HHHHHHHHH-HHHHTTTT-TTEESS---TT-EEEEE-TTS--SS-EEEEEEEEETTTEEEEEEEEEE--TT-SSPTTEEEEEEEEEEEEEEEEETTEEEEEEEEE---SSHHHHHHHHHHHHHHHHHHHHHHHHHHH---TTTT--/----EEEEEEESS-HHHHHHHHH-HHHHTTTT-TTEESS---TT-EEEEE-TTS--SS-EEEEEEEEETTTEEEEEEEEEE--TT-SSPTTEEEEEEEEEEEEEEEEETTEEEEEEEEE---SSHHHHHHHHHHHHHHHHHHHHHHHHHHH---TTTT--

Solvent-accessible surface area (backbone atoms only — not comparable to full-atom values): 16102 Å² total; per-residue (Å²): 112,80,59,56,49,73,45,73,38,36,32,82,37,28,42,62,60,56,39,44,40,66,41,34,26,73,50,24,24,58,33,56,27,55,56,31,41,75,45,61,70,44,58,78,37,75,34,39,40,22,35,64,81,60,77,53,94,80,44,44,63,37,34,25,66,41,59,44,91,68,37,35,41,30,38,34,31,70,30,42,18,11,30,97,85,42,92,42,57,70,68,35,72,67,86,48,53,26,41,35,41,36,40,47,42,68,76,48,84,44,27,18,39,41,36,42,32,43,32,64,52,59,85,46,58,48,36,48,31,11,50,50,48,49,46,27,45,53,33,45,42,51,51,13,48,41,35,35,74,73,69,69,40,52,62,47,68,66,26,108,113,79,59,56,52,73,43,75,40,37,33,83,36,28,42,62,60,56,41,44,39,65,43,35,26,73,50,25,25,59,34,56,28,55,56,31,42,74,46,59,70,44,59,78,38,75,35,38,40,21,35,66,81,59,77,52,94,78,44,44,63,36,35,24,64,41,59,43,90,70,36,35,42,30,37,35,31,69,30,42,18,11,30,98,87,41,94,43,57,70,70,36,72,68,86,48,52,28,40,37,41,36,39,46,41,68,76,49,85,45,27,18,40,39,36,42,32,42,33,64,53,60,87,46,59,46,37,48,32,11,48,49,49,50,46,27,46,54,32,46,40,50,53,13,48,41,34,35,73,74,69,69,41,53,64,50,69,67,26,109

pLDDT: mean 95.42, std 4.89, range [73.5, 98.88]

Nearest PDB structures (foldseek):
  6v8s-assembly10_J  TM=6.323E-01  e=4.844E-06  Arachis hypogaea
  3rt0-assembly2_D  TM=6.700E-01  e=7.852E-05  Arabidopsis thaliana
  5n8q-assembly1_A  TM=5.781E-01  e=6.938E-05  Thalictrum flavum subsp. glaucum
  6hzq-assembly1_A  TM=2.835E-01  e=4.284E-01  Escherichia coli
  1lnm-assembly1_A  TM=2.452E-01  e=1.084E+00  Pieris brassicae

Organism: Leptospira interrogans serogroup Icterohaemorrhagiae serovar Lai (strain 56601) (NCBI:txid189518)